Protein AF-X0KH19-F1 (afdb_monomer)

Secondary structure (DSSP, 8-state):
-EE-TTTHHHHTTSS---SHHHHHHHHHTTS-HHHHHHHGGGTTPPPTTSTT-SHHHHHHHHHHHHHHIIIIIHHHHHHHHHHS--S-TT--PPPGGG-EEEE-----GGGGGTS-GGG-S-TTTTHHHH-TTHHHHS-HHHHHHHHHHHHHHHHHHHTT--------SSS--EEEE--TT---S-----SSS-HHHHHHHHHHHHHHHHHH-

Mean predicted aligned error: 10.28 Å

Organism: Fusarium odoratissimum (strain NRRL 54006) (NCBI:txid1089451)

Structure (mmCIF, N/CA/C/O backbone):
data_AF-X0KH19-F1
#
_entry.id   AF-X0KH19-F1
#
loop_
_atom_site.group_PDB
_atom_site.id
_atom_site.type_symbol
_atom_site.label_atom_id
_atom_site.label_alt_id
_atom_site.label_comp_id
_atom_site.label_asym_id
_atom_site.label_entity_id
_atom_site.label_seq_id
_atom_site.pdbx_PDB_ins_code
_atom_site.Cartn_x
_atom_site.Cartn_y
_atom_site.Cartn_z
_atom_site.occupancy
_atom_site.B_iso_or_equiv
_atom_site.auth_seq_id
_atom_site.auth_comp_id
_atom_site.auth_asym_id
_atom_site.auth_atom_id
_atom_site.pdbx_PDB_model_num
ATOM 1 N N . MET A 1 1 ? -14.003 -3.598 3.429 1.00 78.81 1 MET A N 1
ATOM 2 C CA . MET A 1 1 ? -12.747 -3.126 2.800 1.00 78.81 1 MET A CA 1
ATOM 3 C C . MET A 1 1 ? -12.330 -4.131 1.751 1.00 78.81 1 MET A C 1
ATOM 5 O O . MET A 1 1 ? -12.545 -5.317 1.984 1.00 78.81 1 MET A O 1
ATOM 9 N N . GLY A 1 2 ? -11.738 -3.712 0.643 1.00 78.19 2 GLY A N 1
ATOM 10 C CA . GLY A 1 2 ? -11.223 -4.692 -0.298 1.00 78.19 2 GLY A CA 1
ATOM 11 C C . GLY A 1 2 ? -10.210 -4.145 -1.275 1.00 78.19 2 GLY A C 1
ATOM 12 O O . GLY A 1 2 ? -10.094 -2.938 -1.433 1.00 78.19 2 GLY A O 1
ATOM 13 N N . ASP A 1 3 ? -9.455 -5.069 -1.849 1.00 81.31 3 ASP A N 1
ATOM 14 C CA . ASP A 1 3 ? -8.302 -4.819 -2.706 1.00 81.31 3 ASP A CA 1
ATOM 15 C C . ASP A 1 3 ? -8.317 -5.721 -3.951 1.00 81.31 3 ASP A C 1
ATOM 17 O O . ASP A 1 3 ? -9.077 -6.695 -4.061 1.00 81.31 3 ASP A O 1
ATOM 21 N N . VAL A 1 4 ? -7.446 -5.404 -4.900 1.00 81.81 4 VAL A N 1
ATOM 22 C CA . VAL A 1 4 ? -7.167 -6.203 -6.099 1.00 81.81 4 VAL A CA 1
ATOM 23 C C . VAL A 1 4 ? -5.699 -6.644 -6.095 1.00 81.81 4 VAL A C 1
ATOM 25 O O . VAL A 1 4 ? -4.882 -6.058 -5.387 1.00 81.81 4 VAL A O 1
ATOM 28 N N . PRO A 1 5 ? -5.335 -7.740 -6.783 1.00 78.94 5 PRO A N 1
ATOM 29 C CA . PRO A 1 5 ? -4.001 -8.304 -6.639 1.00 78.94 5 PRO A CA 1
ATOM 30 C C . PRO A 1 5 ? -2.857 -7.538 -7.296 1.00 78.94 5 PRO A C 1
ATOM 32 O O . PRO A 1 5 ? -1.744 -7.642 -6.788 1.00 78.94 5 PRO A O 1
ATOM 35 N N . ASP A 1 6 ? -3.114 -6.796 -8.370 1.00 84.69 6 ASP A N 1
ATOM 36 C CA . ASP A 1 6 ? -2.064 -6.235 -9.224 1.00 84.69 6 ASP A CA 1
ATOM 37 C C . ASP A 1 6 ? -2.026 -4.698 -9.129 1.00 84.69 6 ASP A C 1
ATOM 39 O O . ASP A 1 6 ? -1.749 -4.008 -10.106 1.00 84.69 6 ASP A O 1
ATOM 43 N N . GLU A 1 7 ? -2.319 -4.151 -7.940 1.00 82.12 7 GLU A N 1
ATOM 44 C CA . GLU A 1 7 ? -2.360 -2.700 -7.667 1.00 82.12 7 GLU A CA 1
ATOM 45 C C . GLU A 1 7 ? -1.111 -1.964 -8.170 1.00 82.12 7 GLU A C 1
ATOM 47 O O . GLU A 1 7 ? -1.205 -0.937 -8.841 1.00 82.12 7 GLU A O 1
ATOM 52 N N . LYS A 1 8 ? 0.066 -2.550 -7.918 1.00 85.12 8 LYS A N 1
ATOM 53 C CA . LYS A 1 8 ? 1.377 -2.009 -8.307 1.00 85.12 8 LYS A CA 1
ATOM 54 C C . LYS A 1 8 ? 1.514 -1.720 -9.802 1.00 85.12 8 LYS A C 1
ATOM 56 O O . LYS A 1 8 ? 2.218 -0.788 -10.172 1.00 85.12 8 LYS A O 1
ATOM 61 N N . GLU A 1 9 ? 0.855 -2.480 -10.672 1.00 84.88 9 GLU A N 1
ATOM 62 C CA . GLU A 1 9 ? 1.121 -2.404 -12.112 1.00 84.88 9 GLU A CA 1
ATOM 63 C C . GLU A 1 9 ? 0.694 -1.060 -12.720 1.00 84.88 9 GLU A C 1
ATOM 65 O O . GLU A 1 9 ? 1.287 -0.624 -13.703 1.00 84.88 9 GLU A O 1
ATOM 70 N N . LEU A 1 10 ? -0.267 -0.350 -12.112 1.00 80.00 10 LEU A N 1
ATOM 71 C CA . LEU A 1 10 ? -0.618 1.005 -12.546 1.00 80.00 10 LEU A CA 1
ATOM 72 C C . LEU A 1 10 ? 0.428 2.038 -12.103 1.00 80.00 10 LEU A C 1
A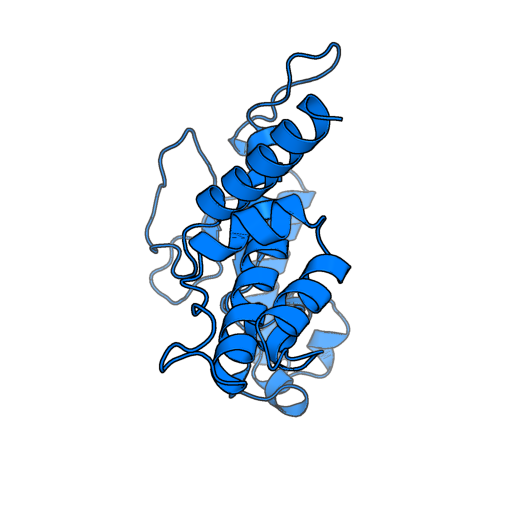TOM 74 O O . LEU A 1 10 ? 0.773 2.929 -12.876 1.00 80.00 10 LEU A O 1
ATOM 78 N N . TYR A 1 11 ? 0.972 1.898 -10.891 1.00 80.75 11 TYR A N 1
ATOM 79 C CA . TYR A 1 11 ? 1.975 2.825 -10.354 1.00 80.75 11 TYR A CA 1
ATOM 80 C C . TYR A 1 11 ? 3.302 2.762 -11.113 1.00 80.75 11 TYR A C 1
ATOM 82 O O . TYR A 1 11 ? 4.008 3.761 -11.178 1.00 80.75 11 TYR A O 1
ATOM 90 N N . LYS A 1 12 ? 3.613 1.635 -11.768 1.00 79.56 12 LYS A N 1
ATOM 91 C CA . LYS A 1 12 ? 4.763 1.540 -12.683 1.00 79.56 12 LYS A CA 1
ATOM 92 C C . LYS A 1 12 ? 4.659 2.497 -13.872 1.00 79.56 12 LYS A C 1
ATOM 94 O O . LYS A 1 12 ? 5.669 2.899 -14.433 1.00 79.56 12 LYS A O 1
ATOM 99 N N . LEU A 1 13 ? 3.444 2.851 -14.286 1.00 77.06 13 LEU A N 1
ATOM 100 C CA . LEU A 1 13 ? 3.215 3.641 -15.497 1.00 77.06 13 LEU A CA 1
ATOM 101 C C . LEU A 1 13 ? 3.307 5.152 -15.260 1.00 77.06 13 LEU A C 1
ATOM 103 O O . LEU A 1 13 ? 3.286 5.912 -16.225 1.00 77.06 13 LEU A O 1
ATOM 107 N N . VAL A 1 14 ? 3.391 5.597 -14.004 1.00 76.50 14 VAL A N 1
ATOM 108 C CA . VAL A 1 14 ? 3.314 7.014 -13.636 1.00 76.50 14 VAL A CA 1
ATOM 109 C C . VAL A 1 14 ? 4.521 7.386 -12.785 1.00 76.50 14 VAL A C 1
ATOM 111 O O . VAL A 1 14 ? 4.755 6.774 -11.749 1.00 76.50 14 VAL A O 1
ATOM 114 N N . ASN A 1 15 ? 5.261 8.414 -13.209 1.00 77.88 15 ASN A N 1
ATOM 115 C CA . ASN A 1 15 ? 6.385 8.993 -12.465 1.00 77.88 15 ASN A CA 1
ATOM 116 C C . ASN A 1 15 ? 7.444 7.969 -12.014 1.00 77.88 15 ASN A C 1
ATOM 118 O O . ASN A 1 15 ? 7.894 8.002 -10.871 1.00 77.88 15 ASN A O 1
ATOM 122 N N . SER A 1 16 ? 7.839 7.058 -12.911 1.00 82.50 16 SER A N 1
ATOM 123 C CA . SER A 1 16 ? 8.880 6.065 -12.621 1.00 82.50 16 SER A CA 1
ATOM 124 C C . SER A 1 16 ? 10.198 6.746 -12.225 1.00 82.50 16 SER A C 1
ATOM 126 O O . SER A 1 16 ? 10.749 7.488 -13.043 1.00 82.50 16 SER A O 1
ATOM 128 N N . PRO A 1 17 ? 10.722 6.510 -11.010 1.00 90.81 17 PRO A N 1
ATOM 129 C CA . PRO A 1 17 ? 12.013 7.047 -10.611 1.00 90.81 17 PRO A CA 1
ATOM 130 C C . PRO A 1 17 ? 13.168 6.304 -11.287 1.00 90.81 17 PRO A C 1
ATOM 132 O O . PRO A 1 17 ? 13.073 5.123 -11.617 1.00 90.81 17 PRO A O 1
ATOM 135 N N . ASP A 1 18 ? 14.276 7.015 -11.447 1.00 91.25 18 ASP A N 1
ATOM 136 C CA . ASP A 1 18 ? 15.507 6.589 -12.118 1.00 91.25 18 ASP A CA 1
ATOM 137 C C . ASP A 1 18 ? 16.751 6.608 -11.208 1.00 91.25 18 ASP A C 1
ATOM 139 O O . ASP A 1 18 ? 17.833 6.193 -11.617 1.00 91.25 18 ASP A O 1
ATOM 143 N N . SER A 1 19 ? 16.611 7.075 -9.970 1.00 92.06 19 SER A N 1
ATOM 144 C CA . SER A 1 19 ? 17.677 7.167 -8.976 1.00 92.06 19 SER A CA 1
ATOM 145 C C . SER A 1 19 ? 17.098 7.054 -7.567 1.00 92.06 19 SER A C 1
ATOM 147 O O . SER A 1 19 ? 15.893 7.208 -7.361 1.00 92.06 19 SER A O 1
ATOM 149 N N . LEU A 1 20 ? 17.953 6.847 -6.561 1.00 91.56 20 LEU A N 1
ATOM 150 C CA . LEU A 1 20 ? 17.524 6.878 -5.158 1.00 91.56 20 LEU A CA 1
ATOM 151 C C . LEU A 1 20 ? 16.898 8.230 -4.777 1.00 91.56 20 LEU A C 1
ATOM 153 O O . LEU A 1 20 ? 15.912 8.273 -4.045 1.00 91.56 20 LEU A O 1
ATOM 157 N N . SER A 1 21 ? 17.454 9.331 -5.291 1.00 92.69 21 SER A N 1
ATOM 158 C CA . SER A 1 21 ? 16.942 10.676 -5.017 1.00 92.69 21 SER A CA 1
ATOM 159 C C . SER A 1 21 ? 15.561 10.887 -5.635 1.00 92.69 21 SER A C 1
ATOM 161 O O . SER A 1 21 ? 14.669 11.388 -4.949 1.00 92.69 21 SER A O 1
ATOM 163 N N . SER A 1 22 ? 15.355 10.464 -6.887 1.00 92.81 22 SER A N 1
ATOM 164 C CA . SER A 1 22 ? 14.043 10.566 -7.526 1.00 92.81 22 SER A CA 1
ATOM 165 C C . SER A 1 22 ? 13.036 9.583 -6.925 1.00 92.81 22 SER A C 1
ATOM 167 O O . SER A 1 22 ? 11.880 9.958 -6.762 1.00 92.81 22 SER A O 1
ATOM 169 N N . LEU A 1 23 ? 13.450 8.387 -6.484 1.00 93.38 23 LEU A N 1
ATOM 170 C CA . LEU A 1 23 ? 12.591 7.467 -5.723 1.00 93.38 23 LEU A CA 1
ATOM 171 C C . LEU A 1 23 ? 12.072 8.128 -4.443 1.00 93.38 23 LEU A C 1
ATOM 173 O O . LEU A 1 23 ? 10.877 8.063 -4.158 1.00 93.38 23 LEU A O 1
ATOM 177 N N . HIS A 1 24 ? 12.963 8.781 -3.697 1.00 93.81 24 HIS A N 1
ATOM 178 C CA . HIS A 1 24 ? 12.614 9.504 -2.477 1.00 93.81 24 HIS A CA 1
ATOM 179 C C . HIS A 1 24 ? 11.619 10.630 -2.771 1.00 93.81 24 HIS A C 1
ATOM 181 O O . HIS A 1 24 ? 10.515 10.621 -2.237 1.00 93.81 24 HIS A O 1
ATOM 187 N N . MET A 1 25 ? 11.946 11.501 -3.730 1.00 94.31 25 MET A N 1
ATOM 188 C CA . MET A 1 25 ? 11.080 12.602 -4.165 1.00 94.31 25 MET A CA 1
ATOM 189 C C . MET A 1 25 ? 9.684 12.125 -4.593 1.00 94.31 25 MET A C 1
ATOM 191 O O . MET A 1 25 ? 8.682 12.732 -4.226 1.00 94.31 25 MET A O 1
ATOM 195 N N . GLN A 1 26 ? 9.591 11.032 -5.358 1.00 93.62 26 GLN A N 1
ATOM 196 C CA . GLN A 1 26 ? 8.297 10.519 -5.811 1.00 93.62 26 GLN A CA 1
ATOM 197 C C . GLN A 1 26 ? 7.462 9.940 -4.668 1.00 93.62 26 GLN A C 1
ATOM 199 O O . GLN A 1 26 ? 6.242 10.093 -4.667 1.00 93.62 26 GLN A O 1
ATOM 204 N N . LEU A 1 27 ? 8.093 9.307 -3.678 1.00 93.44 27 LEU A N 1
ATOM 205 C CA . LEU A 1 27 ? 7.398 8.816 -2.487 1.00 93.44 27 LEU A CA 1
ATOM 206 C C . LEU A 1 27 ? 6.993 9.952 -1.543 1.00 93.44 27 LEU A C 1
ATOM 208 O O . LEU A 1 27 ? 5.928 9.875 -0.929 1.00 93.44 27 LEU A O 1
ATOM 212 N N . GLU A 1 28 ? 7.775 11.030 -1.487 1.00 94.25 28 GLU A N 1
ATOM 213 C CA . GLU A 1 28 ? 7.465 12.220 -0.688 1.00 94.25 28 GLU A CA 1
ATOM 214 C C . GLU A 1 28 ? 6.220 12.976 -1.149 1.00 94.25 28 GLU A C 1
ATOM 216 O O . GLU A 1 28 ? 5.583 13.662 -0.352 1.00 94.25 28 GLU A O 1
ATOM 221 N N . ASN A 1 29 ? 5.795 12.776 -2.398 1.00 91.94 29 ASN A N 1
ATOM 222 C CA . ASN A 1 29 ? 4.497 13.260 -2.868 1.00 91.94 29 ASN A CA 1
ATOM 223 C C . ASN A 1 29 ? 3.312 12.624 -2.115 1.00 91.94 29 ASN A C 1
ATOM 225 O O . ASN A 1 29 ? 2.201 13.152 -2.169 1.00 91.94 29 ASN A O 1
ATOM 229 N N . TYR A 1 30 ? 3.526 11.492 -1.434 1.00 90.94 30 TYR A N 1
ATOM 230 C CA . TYR A 1 30 ? 2.489 10.755 -0.709 1.00 90.94 30 TYR A CA 1
ATOM 231 C C . TYR A 1 30 ? 2.741 10.668 0.797 1.00 90.94 30 TYR A C 1
ATOM 233 O O . TYR A 1 30 ? 1.778 10.631 1.566 1.00 90.94 30 TYR A O 1
ATOM 241 N N . TYR A 1 31 ? 4.003 1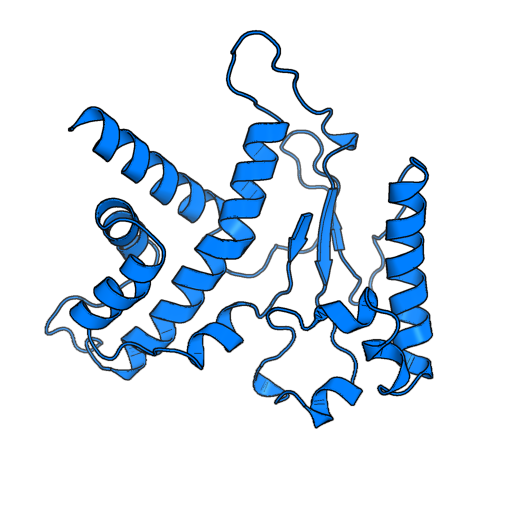0.602 1.226 1.00 93.19 31 TYR A N 1
ATOM 242 C CA . TYR A 1 31 ? 4.374 10.328 2.614 1.00 93.19 31 TYR A CA 1
ATOM 243 C C . TYR A 1 31 ? 5.480 11.271 3.109 1.00 93.19 31 TYR A C 1
ATOM 245 O O . TYR A 1 31 ? 6.370 11.616 2.344 1.00 93.19 31 TYR A O 1
ATOM 253 N N . PRO A 1 32 ? 5.496 11.669 4.394 1.00 93.06 32 PRO A N 1
ATOM 254 C CA . PRO A 1 32 ? 6.594 12.465 4.944 1.00 93.06 32 PRO A CA 1
ATOM 255 C C . PRO A 1 32 ? 7.954 11.752 4.859 1.00 93.06 32 PRO A C 1
ATOM 257 O O . PRO A 1 32 ? 8.014 10.529 5.008 1.00 93.06 32 PRO A O 1
ATOM 260 N N . ARG A 1 33 ? 9.053 12.518 4.746 1.00 92.69 33 ARG A N 1
ATOM 261 C CA . ARG A 1 33 ? 10.442 12.008 4.692 1.00 92.69 33 ARG A CA 1
ATOM 262 C C . ARG A 1 33 ? 10.743 10.876 5.687 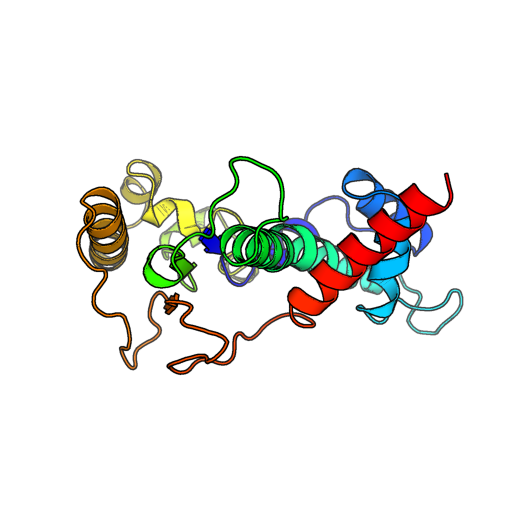1.00 92.69 33 ARG A C 1
ATOM 264 O O . ARG A 1 33 ? 11.196 9.825 5.233 1.00 92.69 33 ARG A O 1
ATOM 271 N N . PRO A 1 34 ? 10.429 11.003 6.997 1.00 94.12 34 PRO A N 1
ATOM 272 C CA . PRO A 1 34 ? 10.734 9.945 7.964 1.00 94.12 34 PRO A CA 1
ATOM 273 C C . PRO A 1 34 ? 10.018 8.623 7.663 1.00 94.12 34 PRO A C 1
ATOM 275 O O . PRO A 1 34 ? 10.541 7.547 7.941 1.00 94.12 34 PRO A O 1
ATOM 278 N N . VAL A 1 35 ? 8.819 8.692 7.076 1.00 94.62 35 VAL A N 1
ATOM 279 C CA . VAL A 1 35 ? 8.059 7.509 6.666 1.00 94.62 35 VAL A CA 1
ATOM 280 C C . VAL A 1 35 ? 8.703 6.865 5.441 1.00 94.62 35 VAL A C 1
ATOM 282 O O . VAL A 1 35 ? 8.879 5.649 5.433 1.00 94.62 35 VAL A O 1
ATOM 285 N N . CYS A 1 36 ? 9.099 7.654 4.437 1.00 94.25 36 CYS A N 1
ATOM 286 C CA . CYS A 1 36 ? 9.831 7.149 3.272 1.00 94.25 36 CYS A CA 1
ATOM 287 C C . CYS A 1 36 ? 11.111 6.411 3.694 1.00 94.25 36 CYS A C 1
ATOM 289 O O . CYS A 1 36 ? 11.330 5.271 3.282 1.00 94.25 36 CYS A O 1
ATOM 291 N N . ASP A 1 37 ? 11.896 7.013 4.590 1.00 93.62 37 ASP A N 1
ATOM 292 C CA . ASP A 1 37 ? 13.142 6.432 5.100 1.00 93.62 37 ASP A CA 1
ATOM 293 C C . ASP A 1 37 ? 12.900 5.114 5.853 1.00 93.62 37 ASP A C 1
ATOM 295 O O . ASP A 1 37 ? 13.652 4.153 5.690 1.00 93.62 37 ASP A O 1
ATOM 299 N N . ALA A 1 38 ? 11.816 5.023 6.629 1.00 93.88 38 ALA A N 1
ATOM 300 C CA . ALA A 1 38 ? 11.437 3.801 7.337 1.00 93.88 38 ALA A CA 1
ATOM 301 C C . ALA A 1 38 ? 10.919 2.687 6.412 1.00 93.88 38 ALA A C 1
ATOM 303 O O . ALA A 1 38 ? 10.987 1.507 6.767 1.00 93.88 38 ALA A O 1
ATOM 304 N N . LEU A 1 39 ? 10.408 3.033 5.227 1.00 93.19 39 LEU A N 1
ATOM 305 C CA . LEU A 1 39 ? 9.948 2.059 4.240 1.00 93.19 39 LEU A CA 1
ATOM 306 C C . LEU A 1 39 ? 11.111 1.419 3.478 1.00 93.19 39 LEU A C 1
ATOM 308 O O . LEU A 1 39 ? 11.048 0.225 3.203 1.00 93.19 39 LEU A O 1
ATOM 312 N N . PHE A 1 40 ? 12.181 2.150 3.158 1.00 92.25 40 PHE A N 1
ATOM 313 C CA . PHE A 1 40 ? 13.267 1.652 2.294 1.00 92.25 40 PHE A CA 1
ATOM 314 C C . PHE A 1 40 ? 13.909 0.328 2.746 1.00 92.25 40 PHE A C 1
ATOM 316 O O . PHE A 1 40 ? 14.100 -0.549 1.896 1.00 92.25 40 PHE A O 1
ATOM 323 N N . PRO A 1 41 ? 14.177 0.096 4.048 1.00 91.06 41 PRO A N 1
ATOM 324 C CA . PRO A 1 41 ? 14.695 -1.187 4.524 1.00 91.06 41 PRO A CA 1
ATOM 325 C C . PRO A 1 41 ? 13.770 -2.378 4.223 1.00 91.06 41 PRO A C 1
ATOM 327 O O . PRO A 1 41 ? 14.220 -3.523 4.160 1.00 91.06 41 PRO A O 1
ATOM 330 N N . LEU A 1 42 ? 12.472 -2.137 4.010 1.00 91.25 42 LEU A N 1
ATOM 331 C CA . LEU A 1 42 ? 11.506 -3.174 3.660 1.00 91.25 42 LEU A CA 1
ATOM 332 C C . LEU A 1 42 ? 11.544 -3.558 2.176 1.00 91.25 42 LEU A C 1
ATOM 334 O O . LEU A 1 42 ? 10.967 -4.577 1.827 1.00 91.25 42 LEU A O 1
ATOM 338 N N . TYR A 1 43 ? 12.243 -2.847 1.296 1.00 90.00 43 TYR A N 1
ATOM 339 C CA . TYR A 1 43 ? 12.199 -3.135 -0.148 1.00 90.00 43 TYR A CA 1
ATOM 340 C C . TYR A 1 43 ? 13.574 -3.359 -0.769 1.00 90.00 43 TYR A C 1
ATOM 342 O O . TYR A 1 43 ? 13.706 -3.310 -1.982 1.00 90.00 43 TYR A O 1
ATOM 350 N N . ASP A 1 44 ? 14.586 -3.645 0.053 1.00 87.69 44 ASP A N 1
ATOM 351 C CA . ASP A 1 44 ? 15.940 -3.978 -0.404 1.00 87.69 44 ASP A CA 1
ATOM 352 C C . ASP A 1 44 ? 16.497 -2.908 -1.374 1.00 87.69 44 ASP A C 1
ATOM 354 O O . ASP A 1 44 ? 17.121 -3.215 -2.389 1.00 87.69 44 ASP A O 1
ATOM 358 N N . VAL A 1 45 ? 16.234 -1.629 -1.063 1.00 89.50 45 VAL A N 1
ATOM 359 C CA . VAL A 1 45 ? 16.623 -0.480 -1.894 1.00 89.50 45 VAL A CA 1
ATOM 360 C C . VAL A 1 45 ? 18.153 -0.461 -2.094 1.00 89.50 45 VAL A C 1
ATOM 362 O O . VAL A 1 45 ? 18.890 -0.524 -1.102 1.00 89.50 45 VAL A O 1
ATOM 365 N N . PRO A 1 46 ? 18.655 -0.363 -3.345 1.00 89.44 46 PRO A N 1
ATOM 366 C CA . PRO A 1 46 ? 20.083 -0.382 -3.635 1.00 89.44 46 PRO A CA 1
ATOM 367 C C . PRO A 1 46 ? 20.843 0.729 -2.919 1.00 89.44 46 PRO A C 1
ATOM 369 O O . PRO A 1 46 ? 20.397 1.878 -2.858 1.00 89.44 46 PRO A O 1
ATOM 372 N N . LYS A 1 47 ? 22.042 0.394 -2.436 1.00 87.50 47 LYS A N 1
ATOM 373 C CA . LYS A 1 47 ? 22.986 1.399 -1.941 1.00 87.50 47 LYS A CA 1
ATOM 374 C C . LYS A 1 47 ? 23.579 2.176 -3.125 1.00 87.50 47 LYS A C 1
ATOM 376 O O . LYS A 1 47 ? 23.878 1.537 -4.142 1.00 87.50 47 LYS A O 1
ATOM 381 N N . PRO A 1 48 ? 23.813 3.494 -2.984 1.00 87.06 48 PRO A N 1
ATOM 382 C CA . PRO A 1 48 ? 24.505 4.280 -4.002 1.00 87.06 48 PRO A CA 1
ATOM 383 C C . PRO A 1 48 ? 25.841 3.642 -4.406 1.00 87.06 48 PRO A C 1
ATOM 385 O O . PRO A 1 48 ? 26.613 3.217 -3.542 1.00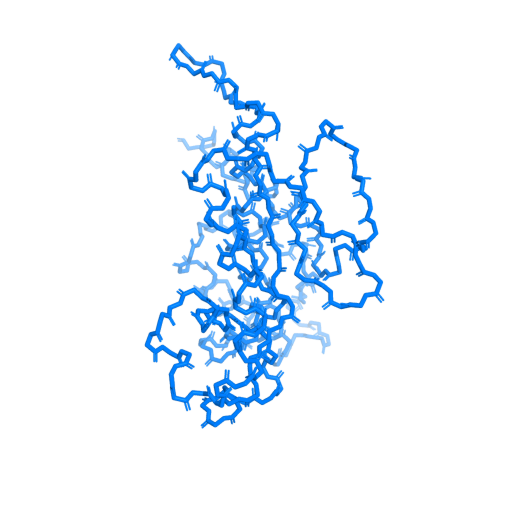 87.06 48 PRO A O 1
ATOM 388 N N . GLY A 1 49 ? 26.097 3.541 -5.709 1.00 85.25 49 GLY A N 1
ATOM 389 C CA . GLY A 1 49 ? 27.310 2.940 -6.277 1.00 85.25 49 GLY A CA 1
ATOM 390 C C . GLY A 1 49 ? 27.347 1.406 -6.275 1.00 85.25 49 GLY A C 1
ATOM 391 O O . GLY A 1 49 ? 28.360 0.818 -6.653 1.00 85.25 49 GLY A O 1
ATOM 392 N N . SER A 1 50 ? 26.274 0.729 -5.855 1.00 90.00 50 SER A N 1
ATOM 393 C CA . SER A 1 50 ? 26.172 -0.731 -5.969 1.00 90.00 50 SER A CA 1
ATOM 394 C C . SER A 1 50 ? 25.873 -1.179 -7.406 1.00 90.00 50 SER A C 1
ATOM 396 O O . SER A 1 50 ? 25.400 -0.410 -8.236 1.00 90.00 50 SER A O 1
ATOM 398 N N . LYS A 1 51 ? 26.089 -2.464 -7.713 1.00 88.81 51 LYS A N 1
ATOM 399 C CA . LYS A 1 51 ? 25.791 -3.046 -9.042 1.00 88.81 51 LYS A CA 1
ATOM 400 C C . LYS A 1 51 ? 24.315 -2.919 -9.470 1.00 88.81 51 LYS A C 1
ATOM 402 O O . LYS A 1 51 ? 24.013 -3.030 -10.663 1.00 88.81 51 LYS A O 1
ATOM 407 N N . ASP A 1 52 ? 23.429 -2.742 -8.490 1.00 87.06 52 ASP A N 1
ATOM 408 C CA . ASP A 1 52 ? 21.976 -2.682 -8.644 1.00 87.06 52 ASP A CA 1
ATOM 409 C C . ASP A 1 52 ? 21.452 -1.231 -8.626 1.00 87.06 52 ASP A C 1
ATOM 411 O O . ASP A 1 52 ? 20.260 -1.013 -8.844 1.00 87.06 52 ASP A O 1
ATOM 415 N N . ASP A 1 53 ? 22.337 -0.242 -8.429 1.00 89.44 53 ASP A N 1
ATOM 416 C CA . ASP A 1 53 ? 22.071 1.198 -8.556 1.00 89.44 53 ASP A CA 1
ATOM 417 C C . ASP A 1 53 ? 21.905 1.571 -10.037 1.00 89.44 53 ASP A C 1
ATOM 419 O O . ASP A 1 53 ? 22.827 2.017 -10.722 1.00 89.44 53 ASP A O 1
ATOM 423 N N . LYS A 1 54 ? 20.729 1.248 -10.578 1.00 89.50 54 LYS A N 1
ATOM 424 C CA . LYS A 1 54 ? 20.370 1.442 -11.984 1.00 89.50 54 LYS A CA 1
ATOM 425 C C . LYS A 1 54 ? 18.946 1.981 -12.084 1.00 89.50 54 LYS A C 1
ATOM 427 O O . LYS A 1 54 ? 18.088 1.530 -11.321 1.00 89.50 54 LYS A O 1
ATOM 432 N N . PRO A 1 55 ? 18.644 2.825 -13.086 1.00 84.94 55 PRO A N 1
ATOM 433 C CA . PRO A 1 55 ? 17.311 3.400 -13.262 1.00 84.94 55 PRO A CA 1
ATOM 434 C C . PRO A 1 55 ? 16.161 2.388 -13.241 1.00 84.94 55 PRO A C 1
ATOM 436 O O . PRO A 1 55 ? 15.170 2.586 -12.545 1.00 84.94 55 PRO A O 1
ATOM 439 N N . GLY A 1 56 ? 16.312 1.253 -13.932 1.00 83.94 56 GLY A N 1
ATOM 440 C CA . GLY A 1 56 ? 15.275 0.216 -13.975 1.00 83.94 56 GLY A CA 1
ATOM 441 C C . GLY A 1 56 ? 14.959 -0.415 -12.613 1.00 83.94 56 GLY A C 1
ATOM 442 O O . GLY A 1 56 ? 13.829 -0.840 -12.389 1.00 83.94 56 GLY A O 1
ATOM 443 N N . THR A 1 57 ? 15.922 -0.443 -11.686 1.00 89.12 57 THR A N 1
ATOM 444 C CA . THR A 1 57 ? 15.717 -0.986 -10.338 1.00 89.12 57 THR A CA 1
ATOM 445 C C . THR A 1 57 ? 14.774 -0.098 -9.531 1.00 89.12 57 THR A C 1
ATOM 447 O O . THR A 1 57 ? 13.855 -0.597 -8.889 1.00 89.12 57 THR A O 1
ATOM 450 N N . TYR A 1 58 ? 14.955 1.224 -9.591 1.00 90.00 58 TYR A N 1
ATOM 451 C CA . TYR A 1 58 ? 14.134 2.175 -8.837 1.00 90.00 58 TYR A CA 1
ATOM 452 C C . TYR A 1 58 ? 12.676 2.183 -9.307 1.00 90.00 58 TYR A C 1
ATOM 454 O O . TYR A 1 58 ? 11.769 2.193 -8.472 1.00 90.00 58 TYR A O 1
ATOM 462 N N . ALA A 1 59 ? 12.441 2.078 -10.617 1.00 83.62 59 ALA A N 1
ATOM 463 C CA . ALA A 1 59 ? 11.098 1.939 -11.179 1.00 83.62 59 ALA A CA 1
ATOM 464 C C . ALA A 1 59 ? 10.374 0.673 -10.676 1.00 83.62 59 ALA A C 1
ATOM 466 O O . ALA A 1 59 ? 9.203 0.732 -10.291 1.00 83.62 59 ALA A O 1
ATOM 467 N N . GLU A 1 60 ? 11.077 -0.464 -10.609 1.00 86.38 60 GLU A N 1
ATOM 468 C CA . GLU A 1 60 ? 10.518 -1.723 -10.096 1.00 86.38 60 GLU A CA 1
ATOM 469 C C . GLU A 1 60 ? 10.299 -1.720 -8.574 1.00 86.38 60 GLU A C 1
ATOM 471 O O . GLU A 1 60 ? 9.482 -2.499 -8.084 1.00 86.38 60 GLU A O 1
ATOM 476 N N . LEU A 1 61 ? 10.972 -0.839 -7.826 1.00 90.19 61 LEU A N 1
ATOM 477 C CA . LEU A 1 61 ? 10.804 -0.685 -6.376 1.00 90.19 61 LEU A CA 1
ATOM 478 C C . LEU A 1 61 ? 9.687 0.282 -5.997 1.00 90.19 61 LEU A C 1
ATOM 480 O O . LEU A 1 61 ? 8.938 0.023 -5.055 1.00 90.19 61 LEU A O 1
ATOM 484 N N . TYR A 1 62 ? 9.550 1.377 -6.740 1.00 91.25 62 TYR A N 1
ATOM 485 C CA . TYR A 1 62 ? 8.566 2.418 -6.470 1.00 91.25 62 TYR A CA 1
ATOM 486 C C . TYR A 1 62 ? 7.140 1.868 -6.402 1.00 91.25 62 TYR A C 1
ATOM 488 O O . TYR A 1 62 ? 6.421 2.071 -5.424 1.00 91.25 62 TYR A O 1
ATOM 496 N N . ALA A 1 63 ? 6.742 1.115 -7.424 1.00 88.62 63 ALA A N 1
ATOM 497 C CA . ALA A 1 63 ? 5.371 0.655 -7.555 1.00 88.62 63 ALA A CA 1
ATOM 498 C C . ALA A 1 63 ? 4.923 -0.325 -6.449 1.00 88.62 63 ALA A C 1
ATOM 500 O O . ALA A 1 63 ? 3.827 -0.136 -5.916 1.00 88.62 63 ALA A O 1
ATOM 501 N N . PRO A 1 64 ? 5.718 -1.343 -6.055 1.00 88.50 64 PRO A N 1
ATOM 502 C CA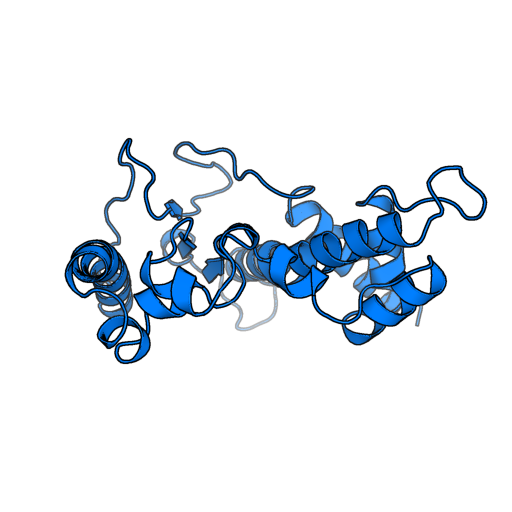 . PRO A 1 64 ? 5.430 -2.150 -4.872 1.00 88.50 64 PRO A CA 1
ATOM 503 C C . PRO A 1 64 ? 5.315 -1.334 -3.583 1.00 88.50 64 PRO A C 1
ATOM 505 O O . PRO A 1 64 ? 4.351 -1.546 -2.854 1.00 88.50 64 PRO A O 1
ATOM 508 N N . ILE A 1 65 ? 6.232 -0.388 -3.327 1.00 91.81 65 ILE A N 1
ATOM 509 C CA . ILE A 1 65 ? 6.204 0.453 -2.116 1.00 91.81 65 ILE A CA 1
ATOM 510 C C . ILE A 1 65 ? 4.879 1.208 -2.029 1.00 91.81 65 ILE A C 1
ATOM 512 O O . ILE A 1 65 ? 4.184 1.143 -1.014 1.00 91.81 65 ILE A O 1
ATOM 516 N N . VAL A 1 66 ? 4.513 1.899 -3.112 1.00 90.75 66 VAL A N 1
ATOM 517 C CA . VAL A 1 66 ? 3.282 2.691 -3.170 1.00 90.75 66 VAL A CA 1
ATOM 518 C C . VAL A 1 66 ? 2.054 1.797 -3.030 1.00 90.75 66 VAL A C 1
ATOM 520 O O . VAL A 1 66 ? 1.173 2.094 -2.224 1.00 90.75 66 VAL A O 1
ATOM 523 N N . ALA A 1 67 ? 1.992 0.686 -3.766 1.00 88.75 67 ALA A N 1
ATOM 524 C CA . ALA A 1 67 ? 0.845 -0.213 -3.722 1.00 88.75 67 ALA A CA 1
ATOM 525 C C . ALA A 1 67 ? 0.632 -0.811 -2.327 1.00 88.75 67 ALA A C 1
ATOM 527 O O . ALA A 1 67 ? -0.494 -0.793 -1.825 1.00 88.75 67 ALA A O 1
ATOM 528 N N . ASP A 1 68 ? 1.700 -1.300 -1.691 1.00 89.25 68 ASP A N 1
ATOM 529 C CA . ASP A 1 68 ? 1.648 -1.926 -0.370 1.00 89.25 68 ASP A CA 1
ATOM 530 C C . ASP A 1 68 ? 1.289 -0.914 0.730 1.00 89.25 68 ASP A C 1
ATOM 532 O O . ASP A 1 68 ? 0.513 -1.244 1.636 1.00 89.25 68 ASP A O 1
ATOM 536 N N . ALA A 1 69 ? 1.788 0.322 0.634 1.00 90.38 69 ALA A N 1
ATOM 537 C CA . ALA A 1 69 ? 1.484 1.393 1.578 1.00 90.38 69 ALA A CA 1
ATOM 538 C C . ALA A 1 69 ? 0.056 1.946 1.405 1.00 90.38 69 ALA A C 1
ATOM 540 O O . ALA A 1 69 ? -0.668 2.105 2.389 1.00 90.38 69 ALA A O 1
ATOM 541 N N . GLN A 1 70 ? -0.398 2.195 0.172 1.00 89.44 70 GLN A N 1
ATOM 542 C CA . GLN A 1 70 ? -1.705 2.817 -0.068 1.00 89.44 70 GLN A CA 1
ATOM 543 C C . GLN A 1 70 ? -2.872 1.880 0.243 1.00 89.44 70 GLN A C 1
ATOM 545 O O . GLN A 1 70 ? -3.845 2.320 0.860 1.00 89.44 70 GLN A O 1
ATOM 550 N N . VAL A 1 71 ? -2.790 0.600 -0.140 1.00 87.94 71 VAL A N 1
ATOM 551 C CA . VAL A 1 71 ? -3.952 -0.302 -0.101 1.00 87.94 71 VAL A CA 1
ATOM 552 C C . VAL A 1 71 ? -3.833 -1.364 1.009 1.00 87.94 71 VAL A C 1
ATOM 554 O O . VAL A 1 71 ? -4.605 -1.293 1.974 1.00 87.94 71 VAL A O 1
ATOM 557 N N . PRO A 1 72 ? -2.908 -2.348 0.972 1.00 83.75 72 PRO A N 1
ATOM 558 C CA . PRO A 1 72 ? -2.794 -3.357 2.024 1.00 83.75 72 PRO A CA 1
ATOM 559 C C . PRO A 1 72 ? -2.499 -2.802 3.421 1.00 83.75 72 PRO A C 1
ATOM 561 O O . PRO A 1 72 ? -3.141 -3.265 4.371 1.00 83.75 72 PRO A O 1
ATOM 564 N N . ALA A 1 73 ? -1.554 -1.867 3.567 1.00 88.06 73 ALA A N 1
ATOM 565 C CA . ALA A 1 73 ? -1.173 -1.309 4.865 1.00 88.06 73 ALA A CA 1
ATOM 566 C C . ALA A 1 73 ? -2.313 -0.485 5.468 1.00 88.06 73 ALA A C 1
ATOM 568 O O . ALA A 1 73 ? -2.776 -0.809 6.562 1.00 88.06 73 ALA A O 1
ATOM 569 N N . SER A 1 74 ? -2.863 0.473 4.717 1.00 88.56 74 SER A N 1
ATOM 570 C CA . SER A 1 74 ? -4.017 1.279 5.141 1.00 88.56 74 SER A CA 1
ATOM 571 C C . SER A 1 74 ? -5.224 0.426 5.534 1.00 88.56 74 SER A C 1
ATOM 573 O O . SER A 1 74 ? -5.825 0.637 6.586 1.00 88.56 74 SER A O 1
ATOM 575 N N . HIS A 1 75 ? -5.567 -0.604 4.748 1.00 85.50 75 HIS A N 1
ATOM 576 C CA . HIS A 1 75 ? -6.661 -1.514 5.099 1.00 85.50 75 HIS A CA 1
ATOM 577 C C . HIS A 1 75 ? -6.402 -2.293 6.389 1.00 85.50 75 HIS A C 1
ATOM 579 O O . HIS A 1 75 ? -7.335 -2.550 7.152 1.00 85.50 75 HIS A O 1
ATOM 585 N N . ARG A 1 76 ? -5.159 -2.724 6.623 1.00 81.31 76 ARG A N 1
ATOM 586 C CA . ARG A 1 76 ? -4.788 -3.452 7.843 1.00 81.31 76 ARG A CA 1
ATOM 587 C C . ARG A 1 76 ? -4.808 -2.534 9.054 1.00 81.31 76 ARG A C 1
ATOM 589 O O . ARG A 1 76 ? -5.392 -2.918 10.061 1.00 81.31 76 ARG A O 1
ATOM 596 N N . GLY A 1 77 ? -4.244 -1.339 8.932 1.00 83.25 77 GLY A N 1
ATOM 597 C CA . GLY A 1 77 ? -4.271 -0.320 9.968 1.00 83.25 77 GLY A CA 1
ATOM 598 C C . GLY A 1 77 ? -5.682 0.083 10.351 1.00 83.25 77 GLY A C 1
ATOM 599 O O . GLY A 1 77 ? -6.051 0.018 11.520 1.00 83.25 77 GLY A O 1
ATOM 600 N N . PHE A 1 78 ? -6.524 0.377 9.360 1.00 86.50 78 PHE A N 1
ATOM 601 C CA . PHE A 1 78 ? -7.923 0.708 9.604 1.00 86.50 78 PHE A CA 1
ATOM 602 C C . PHE A 1 78 ? -8.682 -0.452 10.263 1.00 86.50 78 PHE A C 1
ATOM 604 O O . PHE A 1 78 ? -9.383 -0.249 11.252 1.00 86.50 78 PHE A O 1
ATOM 611 N N . ALA A 1 79 ? -8.499 -1.690 9.788 1.00 82.81 79 ALA A N 1
ATOM 612 C CA . ALA A 1 79 ? -9.084 -2.862 10.438 1.00 82.81 79 ALA A CA 1
ATOM 613 C C . ALA A 1 79 ? -8.599 -3.020 11.889 1.00 82.81 79 ALA A C 1
ATOM 615 O O . ALA A 1 79 ? -9.400 -3.333 12.766 1.00 82.81 79 ALA A O 1
ATOM 616 N N . HIS A 1 80 ? -7.310 -2.796 12.148 1.00 82.75 80 HIS A N 1
ATOM 617 C CA . HIS A 1 80 ? -6.740 -2.862 13.488 1.00 82.75 80 HIS A CA 1
ATOM 618 C C . HIS A 1 80 ? -7.346 -1.802 14.408 1.00 82.75 80 HIS A C 1
ATOM 620 O O . HIS A 1 80 ? -7.782 -2.159 15.496 1.00 82.75 80 HIS A O 1
ATOM 626 N N . LEU A 1 81 ? -7.454 -0.548 13.961 1.00 86.12 81 LEU A N 1
ATOM 627 C CA . LEU A 1 81 ? -8.047 0.549 14.733 1.00 86.12 81 LEU A CA 1
ATOM 628 C C . LEU A 1 81 ? -9.538 0.330 15.020 1.00 86.12 81 LEU A C 1
ATOM 630 O O . LEU A 1 81 ? -10.005 0.649 16.106 1.00 86.12 81 LEU A O 1
ATOM 634 N N . LEU A 1 82 ? -10.293 -0.259 14.088 1.00 82.50 82 LEU A N 1
ATOM 635 C CA . LEU A 1 82 ? -11.694 -0.619 14.336 1.00 82.50 82 LEU A CA 1
ATOM 636 C C . LEU A 1 82 ? -11.833 -1.693 15.426 1.00 82.50 82 LEU A C 1
ATOM 638 O O . LEU A 1 82 ? -12.765 -1.653 16.230 1.00 82.50 82 LEU A O 1
ATOM 642 N N . LEU A 1 83 ? -10.932 -2.677 15.429 1.00 81.00 83 LEU A N 1
ATOM 643 C CA . LEU A 1 83 ? -10.952 -3.804 16.366 1.00 81.00 83 LEU A CA 1
ATOM 644 C C . LEU A 1 83 ? -10.281 -3.474 17.706 1.00 81.00 83 LEU A C 1
ATOM 646 O O . LEU A 1 83 ? -10.602 -4.095 18.715 1.00 81.00 83 LEU A O 1
ATOM 650 N N . ASN A 1 84 ? -9.373 -2.502 17.718 1.00 82.44 84 ASN A N 1
ATOM 651 C CA . ASN A 1 84 ? -8.572 -2.089 18.865 1.00 82.44 84 ASN A CA 1
ATOM 652 C C . ASN A 1 84 ? -8.482 -0.552 18.901 1.00 82.44 84 ASN A C 1
ATOM 654 O O . ASN A 1 84 ? -7.400 0.005 18.700 1.00 82.44 84 ASN A O 1
ATOM 658 N N . PRO A 1 85 ? -9.606 0.160 19.089 1.00 88.94 85 PRO A N 1
ATOM 659 C CA . PRO A 1 85 ? -9.581 1.615 19.096 1.00 88.94 85 PRO A CA 1
ATOM 660 C C . PRO A 1 85 ? -8.764 2.143 20.289 1.00 88.94 85 PRO A C 1
ATOM 662 O O . PRO A 1 85 ? -8.730 1.493 21.342 1.00 88.94 85 PRO A O 1
ATOM 665 N N . PRO A 1 86 ? -8.134 3.326 20.164 1.00 86.94 86 PRO A N 1
ATOM 666 C CA . PRO A 1 86 ? -7.543 4.024 21.300 1.00 86.94 86 PRO A CA 1
ATOM 667 C C . PRO A 1 86 ? -8.568 4.197 22.422 1.00 86.94 86 PRO A C 1
ATOM 669 O O . PRO A 1 86 ? -9.737 4.462 22.152 1.00 86.94 86 PRO A O 1
ATOM 672 N N . LYS A 1 87 ? -8.136 4.072 23.679 1.00 87.06 87 LYS A N 1
ATOM 673 C CA . LYS A 1 87 ? -9.006 4.231 24.853 1.00 87.06 87 LYS A CA 1
ATOM 674 C C . LYS A 1 87 ? -9.276 5.713 25.124 1.00 87.06 87 LYS A C 1
ATOM 676 O O . LYS A 1 87 ? -8.700 6.292 26.037 1.00 87.06 87 LYS A O 1
ATOM 681 N N . VAL A 1 88 ? -10.114 6.316 24.291 1.00 89.81 88 VAL A N 1
ATOM 682 C CA . VAL A 1 88 ? -10.602 7.693 24.437 1.00 89.81 88 VAL A CA 1
ATOM 683 C C . VAL A 1 88 ? -12.109 7.648 24.668 1.00 89.81 88 VAL A C 1
ATOM 685 O O . VAL A 1 88 ? -12.793 6.768 24.129 1.00 89.81 88 VAL A O 1
ATOM 688 N N . ASP A 1 89 ? -12.631 8.574 25.468 1.00 88.19 89 ASP A N 1
ATOM 689 C CA . ASP A 1 89 ? -14.055 8.636 25.789 1.00 88.19 89 ASP A CA 1
ATOM 690 C C . ASP A 1 89 ? -14.928 8.634 24.525 1.00 88.19 89 ASP A C 1
ATOM 692 O O . ASP A 1 89 ? -14.655 9.311 23.535 1.00 88.19 89 ASP A O 1
ATOM 696 N N . GLY A 1 90 ? -15.979 7.811 24.544 1.00 85.69 90 GLY A N 1
ATOM 697 C CA . GLY A 1 90 ? -16.910 7.653 23.422 1.00 85.69 90 GLY A CA 1
ATOM 698 C C . GLY A 1 90 ? -16.488 6.645 22.346 1.00 85.69 90 GLY A C 1
ATOM 699 O O . GLY A 1 90 ? -17.302 6.316 21.480 1.00 85.69 90 GLY A O 1
ATOM 700 N N . THR A 1 91 ? -15.278 6.083 22.402 1.00 89.50 91 THR A N 1
ATOM 701 C CA . THR A 1 91 ? -14.850 5.042 21.452 1.00 89.50 91 THR A CA 1
ATOM 702 C C . THR A 1 91 ? -15.358 3.654 21.857 1.00 89.50 91 THR A C 1
ATOM 704 O O . THR A 1 91 ? -15.333 3.262 23.023 1.00 89.50 91 THR A O 1
ATOM 707 N N . LYS A 1 92 ? -15.854 2.881 20.883 1.00 89.31 92 LYS A N 1
ATOM 708 C CA . LYS A 1 92 ? -16.306 1.496 21.085 1.00 89.31 92 LYS A CA 1
ATOM 709 C C . LYS A 1 92 ? -15.634 0.575 20.083 1.00 89.31 92 LYS A C 1
ATOM 711 O O . LYS A 1 92 ? -15.612 0.862 18.889 1.00 89.31 92 LYS A O 1
ATOM 716 N N . THR A 1 93 ? -15.148 -0.562 20.566 1.00 85.12 93 THR A N 1
ATOM 717 C CA . THR A 1 93 ? -14.601 -1.620 19.717 1.00 85.12 93 THR A CA 1
ATOM 718 C C . THR A 1 93 ? -15.655 -2.147 18.748 1.00 85.12 93 THR A C 1
ATOM 720 O O . THR A 1 93 ? -16.751 -2.547 19.152 1.00 85.12 93 THR A O 1
ATOM 723 N N . MET A 1 94 ? -15.308 -2.207 17.463 1.00 79.12 94 MET A N 1
ATOM 724 C CA . MET A 1 94 ? -16.128 -2.863 16.454 1.00 79.12 94 MET A CA 1
ATOM 725 C C . MET A 1 94 ? -16.116 -4.382 16.699 1.00 79.12 94 MET A C 1
ATOM 727 O O . MET A 1 94 ? -15.041 -4.982 16.776 1.00 79.12 94 MET A O 1
ATOM 731 N N . PRO A 1 95 ? -17.278 -5.059 16.768 1.00 76.81 95 PRO A N 1
ATOM 732 C CA . PRO A 1 95 ? -17.311 -6.513 16.851 1.00 76.81 95 PRO A CA 1
ATOM 733 C C . PRO A 1 95 ? -16.594 -7.145 15.643 1.00 76.81 95 PRO A C 1
ATOM 735 O O . PRO A 1 95 ? -16.911 -6.773 14.510 1.00 76.81 95 PRO A O 1
ATOM 738 N N . PRO A 1 96 ? -15.712 -8.150 15.823 1.00 69.44 96 PRO A N 1
ATOM 739 C CA . PRO A 1 96 ? -14.960 -8.752 14.714 1.00 69.44 96 PRO A CA 1
ATOM 740 C C . PRO A 1 96 ? -15.840 -9.263 13.568 1.00 69.44 96 PRO A C 1
ATOM 742 O O . PRO A 1 96 ? -15.497 -9.148 12.397 1.00 69.44 96 PRO A O 1
ATOM 745 N N . GLY A 1 97 ? -17.039 -9.755 13.894 1.00 70.06 97 GLY A N 1
ATOM 746 C CA . GLY A 1 97 ? -18.019 -10.206 12.906 1.00 70.06 97 GLY A CA 1
ATOM 747 C C . GLY A 1 97 ? -18.631 -9.108 12.028 1.00 70.06 97 GLY A C 1
ATOM 748 O O . GLY A 1 97 ? -19.408 -9.454 11.146 1.00 70.06 97 GLY A O 1
ATOM 749 N N . ARG A 1 98 ? -18.315 -7.828 12.271 1.00 71.88 98 ARG A N 1
ATOM 750 C CA . ARG A 1 98 ? -18.749 -6.664 11.479 1.00 71.88 98 ARG A CA 1
ATOM 751 C C . ARG A 1 98 ? -17.629 -6.062 10.627 1.00 71.88 98 ARG A C 1
ATOM 753 O O . ARG A 1 98 ? -17.869 -5.111 9.888 1.00 71.88 98 ARG A O 1
ATOM 760 N N . VAL A 1 99 ? -16.415 -6.611 10.702 1.00 72.06 99 VAL A N 1
ATOM 761 C CA . VAL A 1 99 ? -15.283 -6.182 9.875 1.00 72.06 99 VAL A CA 1
ATOM 762 C C . VAL A 1 99 ? -15.074 -7.202 8.761 1.00 72.06 99 VAL A C 1
ATOM 764 O O . VAL A 1 99 ? -14.603 -8.316 8.986 1.00 72.06 99 VAL A O 1
ATOM 767 N N . HIS A 1 100 ? -15.423 -6.810 7.535 1.00 73.31 100 HIS A N 1
ATOM 768 C CA . HIS A 1 100 ? -15.320 -7.673 6.359 1.00 73.31 100 HIS A CA 1
ATOM 769 C C . HIS A 1 100 ? -14.241 -7.176 5.403 1.00 73.31 100 HIS A C 1
ATOM 771 O O . HIS A 1 100 ? -14.188 -5.989 5.047 1.00 73.31 100 HIS A O 1
ATOM 777 N N . ARG A 1 101 ? -13.393 -8.109 4.964 1.00 75.56 101 ARG A N 1
ATOM 778 C CA . ARG A 1 101 ? -12.365 -7.867 3.955 1.00 75.56 101 ARG A CA 1
ATOM 779 C C . ARG A 1 101 ? -12.581 -8.760 2.749 1.00 75.56 101 ARG A C 1
ATOM 781 O O . ARG A 1 101 ? -12.889 -9.939 2.910 1.00 75.56 101 ARG A O 1
ATOM 788 N N . TYR A 1 102 ? -12.392 -8.213 1.558 1.00 73.19 102 TYR A N 1
ATOM 789 C CA . TYR A 1 102 ? -12.459 -8.985 0.328 1.00 73.19 102 TYR A CA 1
ATOM 790 C C . TYR A 1 102 ? -11.288 -8.687 -0.600 1.00 73.19 102 TYR A C 1
ATOM 792 O O . TYR A 1 102 ? -10.723 -7.605 -0.541 1.00 73.19 102 TYR A O 1
ATOM 800 N N . ARG A 1 103 ? -10.959 -9.635 -1.479 1.00 75.25 103 ARG A N 1
ATOM 801 C CA . ARG A 1 103 ? -10.015 -9.417 -2.581 1.00 75.25 103 ARG A CA 1
ATOM 802 C C . ARG A 1 103 ? -10.601 -9.959 -3.871 1.00 75.25 103 ARG A C 1
ATOM 804 O O . ARG A 1 103 ? -11.152 -11.068 -3.880 1.00 75.25 103 ARG A O 1
ATOM 811 N N . ILE A 1 104 ? -10.491 -9.193 -4.953 1.00 76.31 104 ILE A N 1
ATOM 812 C CA . ILE A 1 104 ? -11.043 -9.556 -6.264 1.00 76.31 104 ILE A CA 1
ATOM 813 C C . ILE A 1 104 ? -9.896 -9.909 -7.219 1.00 76.31 104 ILE A C 1
ATOM 815 O O . ILE A 1 104 ? -9.344 -9.029 -7.866 1.00 76.31 104 ILE A O 1
ATOM 819 N N . PRO A 1 105 ? -9.543 -11.199 -7.370 1.00 78.25 105 PRO A N 1
ATOM 820 C CA . PRO A 1 105 ? -8.538 -11.648 -8.333 1.00 78.25 105 PRO A CA 1
ATOM 821 C C . PRO A 1 105 ? -9.175 -11.944 -9.697 1.00 78.25 105 PRO A C 1
ATOM 823 O O . PRO A 1 105 ? -8.961 -13.003 -10.290 1.00 78.25 105 PRO A O 1
ATOM 826 N N . TRP A 1 106 ? -10.070 -11.069 -10.155 1.00 76.56 106 TRP A N 1
ATOM 827 C CA . TRP A 1 106 ? -10.800 -11.285 -11.397 1.00 76.56 106 TRP A CA 1
ATOM 828 C C . TRP A 1 106 ? -11.088 -9.980 -12.128 1.00 76.56 106 TRP A C 1
ATOM 830 O O . TRP A 1 106 ? -11.707 -9.074 -11.573 1.00 76.56 106 TRP A O 1
ATOM 840 N N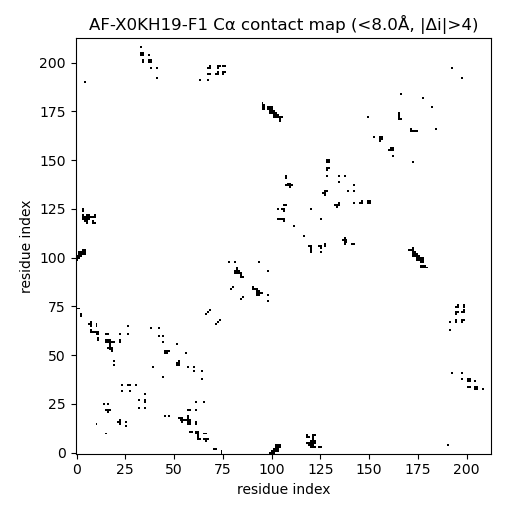 . ARG A 1 107 ? -10.744 -9.961 -13.416 1.00 74.56 107 ARG A N 1
ATOM 841 C CA . ARG A 1 107 ? -11.143 -8.929 -14.372 1.00 74.56 107 ARG A CA 1
ATOM 842 C C . ARG A 1 107 ? -11.973 -9.539 -15.497 1.00 74.56 107 ARG A C 1
ATOM 844 O O . ARG A 1 107 ? -11.813 -10.711 -15.842 1.00 74.56 107 ARG A O 1
ATOM 851 N N . ALA A 1 108 ? -12.871 -8.750 -16.071 1.00 74.94 108 ALA A N 1
ATOM 852 C CA . ALA A 1 108 ? -13.672 -9.186 -17.208 1.00 74.94 108 ALA A CA 1
ATOM 853 C C . ALA A 1 108 ? -12.848 -9.165 -18.504 1.00 74.94 108 ALA A C 1
ATOM 855 O O . ALA A 1 108 ? -12.107 -8.217 -18.732 1.00 74.94 108 ALA A O 1
ATOM 856 N N . LYS A 1 109 ? -13.039 -10.145 -19.401 1.00 74.56 109 LYS A N 1
ATOM 857 C CA . LYS A 1 109 ? -12.295 -10.222 -20.674 1.00 74.56 109 LYS A CA 1
ATOM 858 C C . LYS A 1 109 ? -12.429 -8.962 -21.537 1.00 74.56 109 LYS A C 1
ATOM 860 O O . LYS A 1 109 ? -11.484 -8.577 -22.202 1.00 74.56 109 LYS A O 1
ATOM 865 N N . GLY A 1 110 ? -13.584 -8.296 -21.541 1.00 75.00 110 GLY A N 1
ATOM 866 C CA . GLY A 1 110 ? -13.736 -7.075 -22.343 1.00 75.00 110 GLY A CA 1
ATOM 867 C C . GLY A 1 110 ? -13.002 -5.850 -21.777 1.00 75.00 110 GLY A C 1
ATOM 868 O O . GLY A 1 110 ? -12.935 -4.844 -22.472 1.00 75.00 110 GLY A O 1
ATOM 869 N N . LEU A 1 111 ? -12.411 -5.921 -20.573 1.00 79.25 111 LEU A N 1
ATOM 870 C CA . LEU A 1 111 ? -11.417 -4.922 -20.157 1.00 79.25 111 LEU A CA 1
ATOM 871 C C . LEU A 1 111 ? -10.157 -4.989 -21.017 1.00 79.25 111 LEU A C 1
ATOM 873 O O . LEU A 1 111 ? -9.487 -3.976 -21.142 1.00 79.25 111 LEU A O 1
ATOM 877 N N . ASP A 1 112 ? -9.864 -6.124 -21.661 1.00 84.00 112 ASP A N 1
ATOM 878 C CA . ASP A 1 112 ? -8.701 -6.276 -22.545 1.00 84.00 112 ASP A CA 1
ATOM 879 C C . ASP A 1 112 ? -8.745 -5.317 -23.752 1.00 84.00 112 ASP A C 1
ATOM 881 O O . ASP A 1 112 ? -7.720 -5.095 -24.385 1.00 84.00 112 ASP A O 1
ATOM 885 N N . ALA A 1 113 ? -9.911 -4.735 -24.066 1.00 83.44 113 ALA A N 1
ATOM 886 C CA . ALA A 1 113 ? -10.051 -3.696 -25.090 1.00 83.44 113 ALA A CA 1
ATOM 887 C C . ALA A 1 113 ? -9.541 -2.311 -24.641 1.00 83.44 113 ALA A C 1
ATOM 889 O O . ALA A 1 113 ? -9.344 -1.439 -25.478 1.00 83.44 113 ALA A O 1
ATOM 890 N N . TRP A 1 114 ? -9.349 -2.105 -23.335 1.00 81.56 114 TRP A N 1
ATOM 891 C CA . TRP A 1 114 ? -8.987 -0.814 -22.730 1.00 81.56 114 TRP A CA 1
ATOM 892 C C . TRP A 1 114 ? -7.731 -0.898 -21.859 1.00 81.56 114 TRP A C 1
ATOM 894 O O . TRP A 1 114 ? -7.045 0.099 -21.665 1.00 81.56 114 TRP A O 1
ATOM 904 N N . LEU A 1 115 ? -7.433 -2.084 -21.326 1.00 82.81 115 LEU A N 1
ATOM 905 C CA . LEU A 1 115 ? -6.333 -2.342 -20.413 1.00 82.81 115 LEU A CA 1
ATOM 906 C C . LEU A 1 115 ? -5.496 -3.513 -20.924 1.00 82.81 115 LEU A C 1
ATOM 908 O O . LEU A 1 115 ? -6.005 -4.616 -21.148 1.00 82.81 115 LEU A O 1
ATOM 912 N N . ARG A 1 116 ? -4.184 -3.297 -21.024 1.00 86.62 116 ARG A N 1
ATOM 913 C CA . ARG A 1 116 ? -3.215 -4.336 -21.391 1.00 86.62 116 ARG A CA 1
ATOM 914 C C . ARG A 1 116 ? -3.349 -5.561 -20.481 1.00 86.62 116 ARG A C 1
ATOM 916 O O . ARG A 1 116 ? -3.642 -5.438 -19.289 1.00 86.62 116 ARG A O 1
ATOM 923 N N . LYS A 1 117 ? -3.183 -6.764 -21.037 1.00 85.50 117 LYS A N 1
ATOM 924 C CA . LYS A 1 117 ? -3.361 -8.018 -20.277 1.00 85.50 117 LYS A CA 1
ATOM 925 C C . LYS A 1 117 ? -2.298 -8.173 -19.198 1.00 85.50 117 LYS A C 1
ATOM 927 O O . LYS A 1 117 ? -2.612 -8.634 -18.107 1.00 85.50 117 LYS A O 1
ATOM 932 N N . GLU A 1 118 ? -1.087 -7.724 -19.504 1.00 85.88 118 GLU A N 1
ATOM 933 C CA . GLU A 1 118 ? 0.082 -7.744 -18.619 1.00 85.88 118 GLU A CA 1
ATOM 934 C C . GLU A 1 118 ? -0.159 -7.017 -17.287 1.00 85.88 118 GLU A C 1
ATOM 936 O O . GLU A 1 118 ? 0.398 -7.413 -16.274 1.00 85.88 118 GLU A O 1
ATOM 941 N N . VAL A 1 119 ? -1.040 -6.010 -17.272 1.00 84.38 119 VAL A N 1
ATOM 942 C CA . VAL A 1 119 ? -1.371 -5.214 -16.075 1.00 84.38 119 VAL A CA 1
ATOM 943 C C . VAL A 1 119 ? -2.255 -5.990 -15.080 1.00 84.38 119 VAL A C 1
ATOM 945 O O . VAL A 1 119 ? -2.426 -5.577 -13.938 1.00 84.38 119 VAL A O 1
ATOM 948 N N . GLY A 1 120 ? -2.835 -7.127 -15.483 1.00 86.38 120 GLY A N 1
ATOM 949 C CA . GLY A 1 120 ? -3.608 -7.975 -14.574 1.00 86.38 120 GLY A CA 1
ATOM 950 C C . GLY A 1 120 ? -4.872 -7.292 -14.036 1.00 86.38 120 GLY A C 1
ATOM 951 O O . GLY A 1 120 ? -5.596 -6.626 -14.784 1.00 86.38 120 GLY A O 1
ATOM 952 N N . VAL A 1 121 ? -5.192 -7.511 -12.761 1.00 84.25 121 VAL A N 1
ATOM 953 C CA . VAL A 1 121 ? -6.300 -6.873 -12.034 1.00 84.25 121 VAL A CA 1
ATOM 954 C C . VAL A 1 121 ? -5.734 -5.738 -11.176 1.00 84.25 121 VAL A C 1
ATOM 956 O O . VAL A 1 121 ? -5.491 -5.909 -9.981 1.00 84.25 121 VAL A O 1
ATOM 959 N N . CYS A 1 122 ? -5.482 -4.600 -11.819 1.00 86.81 122 CYS A N 1
ATOM 960 C CA . CYS A 1 122 ? -4.921 -3.401 -11.198 1.00 86.81 122 CYS A CA 1
ATOM 961 C C . CYS A 1 122 ? -5.986 -2.505 -10.560 1.00 86.81 122 CYS A C 1
ATOM 963 O O . CYS A 1 122 ? -7.183 -2.803 -10.635 1.00 86.81 122 CYS A O 1
ATOM 965 N N . TYR A 1 123 ? -5.552 -1.375 -9.993 1.00 86.62 123 TYR A N 1
ATOM 966 C CA . TYR A 1 123 ? -6.421 -0.344 -9.432 1.00 86.62 123 TYR A CA 1
ATOM 967 C C . TYR A 1 123 ? -7.634 -0.068 -10.324 1.00 86.62 123 TYR A C 1
ATOM 969 O O . TYR A 1 123 ? -7.512 0.084 -11.543 1.00 86.62 123 TYR A O 1
ATOM 977 N N . SER A 1 124 ? -8.818 -0.018 -9.711 1.00 84.75 124 SER A N 1
ATOM 978 C CA . SER A 1 124 ? -10.115 0.182 -10.380 1.00 84.75 124 SER A CA 1
ATOM 979 C C . SER A 1 124 ? -10.550 -0.912 -11.370 1.00 84.75 124 SER A C 1
ATOM 981 O O . SER A 1 124 ? -11.672 -0.863 -11.881 1.00 84.75 124 SER A O 1
ATOM 983 N N . ALA A 1 125 ? -9.746 -1.952 -11.612 1.00 82.12 125 ALA A N 1
ATOM 984 C CA . ALA A 1 125 ? -10.117 -3.073 -12.474 1.00 82.12 125 ALA A CA 1
ATOM 985 C C . ALA A 1 125 ? -11.132 -4.023 -11.825 1.00 82.12 125 ALA A C 1
ATOM 987 O O . ALA A 1 125 ? -11.370 -5.098 -12.361 1.00 82.12 125 ALA A O 1
ATOM 988 N N . ASP A 1 126 ? -11.717 -3.687 -10.678 1.00 78.12 126 ASP A N 1
ATOM 989 C CA . ASP A 1 126 ? -12.883 -4.343 -10.094 1.00 78.12 126 ASP A CA 1
ATOM 990 C C . ASP A 1 126 ? -14.164 -3.500 -10.227 1.00 78.12 126 ASP A C 1
ATOM 992 O O . ASP A 1 126 ? -15.256 -4.018 -9.969 1.00 78.12 126 ASP A O 1
ATOM 996 N N . MET A 1 127 ? -14.073 -2.247 -10.700 1.00 78.62 127 MET A N 1
ATOM 997 C CA . MET A 1 127 ? -15.221 -1.350 -10.863 1.00 78.62 127 MET A CA 1
ATOM 998 C C . MET A 1 127 ? -16.292 -1.933 -11.783 1.00 78.62 127 MET A C 1
ATOM 1000 O O . MET A 1 127 ? -17.473 -1.683 -11.562 1.00 78.62 127 MET A O 1
ATOM 1004 N N . GLN A 1 128 ? -15.944 -2.770 -12.766 1.00 70.69 128 GLN A N 1
ATOM 1005 C CA . GLN A 1 128 ? -16.933 -3.464 -13.603 1.00 70.69 128 GLN A CA 1
ATOM 1006 C C . GLN A 1 128 ? -17.821 -4.450 -12.828 1.00 70.69 128 GLN A C 1
ATOM 1008 O O . GLN A 1 128 ? -18.878 -4.845 -13.324 1.00 70.69 128 GLN A O 1
ATOM 1013 N N . ASN A 1 129 ? -17.412 -4.873 -11.628 1.00 68.56 129 ASN A N 1
ATOM 1014 C CA . ASN A 1 129 ? -18.245 -5.692 -10.749 1.00 68.56 129 ASN A CA 1
ATOM 1015 C C . ASN A 1 129 ? -19.300 -4.842 -10.035 1.00 68.56 129 ASN A C 1
ATOM 1017 O O . ASN A 1 129 ? -20.436 -5.289 -9.871 1.00 68.56 129 ASN A O 1
ATOM 1021 N N . TRP A 1 130 ? -18.931 -3.624 -9.640 1.00 71.88 130 TRP A N 1
ATOM 1022 C CA . TRP A 1 130 ? -19.755 -2.740 -8.817 1.00 71.88 130 TRP A CA 1
ATOM 1023 C C . TRP A 1 130 ? -20.633 -1.802 -9.656 1.00 71.88 130 TRP A C 1
ATOM 1025 O O . TRP A 1 130 ? -21.818 -1.633 -9.376 1.00 71.88 130 TRP A O 1
ATOM 1035 N N . MET A 1 131 ? -20.086 -1.247 -10.737 1.00 68.38 131 MET A N 1
ATOM 1036 C CA . MET A 1 131 ? -20.698 -0.169 -11.508 1.00 68.38 131 MET A CA 1
ATOM 1037 C C . MET A 1 131 ? -21.492 -0.699 -12.707 1.00 68.38 131 MET A C 1
ATOM 1039 O O . MET A 1 131 ? -20.951 -1.284 -13.649 1.00 68.38 131 MET A O 1
ATOM 1043 N N . LEU A 1 132 ? -22.803 -0.428 -12.694 1.00 55.53 132 LEU A N 1
ATOM 1044 C CA . LEU A 1 132 ? -23.777 -0.840 -13.714 1.00 55.53 132 LEU A CA 1
ATOM 1045 C C . LEU A 1 132 ? -23.372 -0.456 -15.146 1.00 55.53 132 LEU A C 1
ATOM 1047 O O . LEU A 1 132 ? -23.560 -1.267 -16.045 1.00 55.53 132 LEU A O 1
ATOM 1051 N N . ARG A 1 133 ? -22.800 0.736 -15.367 1.00 52.59 133 ARG A N 1
ATOM 1052 C CA . ARG A 1 133 ? -22.480 1.244 -16.716 1.00 52.59 133 ARG A CA 1
ATOM 1053 C C . ARG A 1 133 ? -21.243 0.608 -17.355 1.00 52.59 133 ARG A C 1
ATOM 1055 O O . ARG A 1 133 ? -21.243 0.390 -18.563 1.00 52.59 133 ARG A O 1
ATOM 1062 N N . VAL A 1 134 ? -20.221 0.265 -16.570 1.00 53.03 134 VAL A N 1
ATOM 1063 C CA . VAL A 1 134 ? -18.981 -0.343 -17.093 1.00 53.03 134 VAL A CA 1
ATOM 1064 C C . VAL A 1 134 ? -19.245 -1.780 -17.560 1.00 53.03 134 VAL A C 1
ATOM 1066 O O . VAL A 1 134 ? -18.754 -2.206 -18.603 1.00 53.03 134 VAL A O 1
ATOM 1069 N N . GLY A 1 135 ? -20.111 -2.510 -16.849 1.00 49.59 135 GLY A N 1
ATOM 1070 C CA . GLY A 1 135 ? -20.476 -3.888 -17.187 1.00 49.59 135 GLY A CA 1
ATOM 1071 C C . GLY A 1 135 ? -21.398 -4.062 -18.404 1.00 49.59 135 GLY A C 1
ATOM 1072 O O . GLY A 1 135 ? -21.570 -5.193 -18.842 1.00 49.59 135 GLY A O 1
ATOM 1073 N N . VAL A 1 136 ? -22.001 -2.997 -18.949 1.00 48.28 136 VAL A N 1
ATOM 1074 C CA . VAL A 1 136 ? -22.935 -3.094 -20.097 1.00 48.28 136 VAL A CA 1
ATOM 1075 C C . VAL A 1 136 ? -22.199 -3.116 -21.441 1.00 48.28 136 VAL A C 1
ATOM 1077 O O . VAL A 1 136 ? -22.665 -3.763 -22.373 1.00 48.28 136 VAL A O 1
ATOM 1080 N N . ARG A 1 137 ? -21.024 -2.477 -21.546 1.00 51.22 137 ARG A N 1
ATOM 1081 C CA . ARG A 1 137 ? -20.195 -2.502 -22.772 1.00 51.22 137 ARG A CA 1
ATOM 1082 C C . ARG A 1 137 ? -19.313 -3.750 -22.889 1.00 51.22 137 ARG A C 1
ATOM 1084 O O . ARG A 1 137 ? -18.835 -4.073 -23.969 1.00 51.22 137 ARG A O 1
ATOM 1091 N N . ILE A 1 138 ? -19.090 -4.447 -21.780 1.00 53.84 138 ILE A N 1
ATOM 1092 C CA . ILE A 1 138 ? -18.216 -5.616 -21.684 1.00 53.84 138 ILE A CA 1
ATOM 1093 C C . ILE A 1 138 ? -19.113 -6.864 -21.711 1.00 53.84 138 ILE A C 1
ATOM 1095 O O . ILE A 1 138 ? -20.035 -6.970 -20.910 1.00 53.84 138 ILE A O 1
ATOM 1099 N N . LEU A 1 139 ? -18.858 -7.787 -22.648 1.00 51.31 139 LEU A N 1
ATOM 1100 C CA . LEU A 1 139 ? -19.630 -9.010 -22.939 1.00 51.31 139 LEU A CA 1
ATOM 1101 C C . LEU A 1 139 ? -20.486 -9.532 -21.754 1.00 51.31 139 LEU A C 1
ATOM 1103 O O . LEU A 1 139 ? -19.981 -10.098 -20.778 1.00 51.31 139 LEU A O 1
ATOM 1107 N N . VAL A 1 140 ? -21.804 -9.348 -21.868 1.00 55.59 140 VAL A N 1
ATOM 1108 C CA . VAL A 1 140 ? -22.789 -9.418 -20.770 1.00 55.59 140 VAL A CA 1
ATOM 1109 C C . VAL A 1 140 ? -22.826 -10.777 -20.046 1.00 55.59 140 VAL A C 1
ATOM 1111 O O . VAL A 1 140 ? -23.169 -10.841 -18.865 1.00 55.59 140 VAL A O 1
ATOM 1114 N N . SER A 1 141 ? -22.438 -11.881 -20.691 1.00 57.34 141 SER A N 1
ATOM 1115 C CA . SER A 1 141 ? -22.602 -13.234 -20.134 1.00 57.34 141 SER A CA 1
ATOM 1116 C C . SER A 1 141 ? -21.603 -13.592 -19.021 1.00 57.34 141 SER A C 1
ATOM 1118 O O . SER A 1 141 ? -22.011 -14.115 -17.979 1.00 57.34 141 SER A O 1
ATOM 1120 N N . GLN A 1 142 ? -20.309 -13.289 -19.187 1.00 58.09 142 GLN A N 1
ATOM 1121 C CA . GLN A 1 142 ? -19.273 -13.617 -18.192 1.00 58.09 142 GLN A CA 1
ATOM 1122 C C . GLN A 1 142 ? -19.394 -12.748 -16.939 1.00 58.09 142 GLN A C 1
ATOM 1124 O O . GLN A 1 142 ? -19.293 -13.249 -15.814 1.00 58.09 142 GLN A O 1
ATOM 1129 N N . ILE A 1 143 ? -19.670 -11.456 -17.135 1.00 59.94 143 ILE A N 1
ATOM 1130 C CA . ILE A 1 143 ? -19.877 -10.512 -16.038 1.00 59.94 143 ILE A CA 1
ATOM 1131 C C . ILE A 1 143 ? -21.107 -10.908 -15.237 1.00 59.94 143 ILE A C 1
ATOM 1133 O O . ILE A 1 143 ? -21.013 -10.977 -14.018 1.00 59.94 143 ILE A O 1
ATOM 1137 N N . ARG A 1 144 ? -22.237 -11.245 -15.876 1.00 62.31 144 ARG A N 1
ATOM 1138 C CA . ARG A 1 144 ? -23.514 -11.467 -15.176 1.00 62.31 144 ARG A CA 1
ATOM 1139 C C . ARG A 1 144 ? -23.417 -12.470 -14.024 1.00 62.31 144 ARG A C 1
ATOM 1141 O O . ARG A 1 144 ? -23.979 -12.207 -12.965 1.00 62.31 144 ARG A O 1
ATOM 1148 N N . ARG A 1 145 ? -22.683 -13.583 -14.168 1.00 63.09 145 ARG A N 1
ATOM 1149 C CA . ARG A 1 145 ? -22.547 -14.589 -13.092 1.00 63.09 145 ARG A CA 1
ATOM 1150 C C . ARG A 1 145 ? -21.657 -14.110 -11.941 1.00 63.09 145 ARG A C 1
ATOM 1152 O O . ARG A 1 145 ? -22.045 -14.237 -10.781 1.00 63.09 145 ARG A O 1
ATOM 1159 N N . LYS A 1 146 ? -20.465 -13.586 -12.247 1.00 64.19 146 LYS A N 1
ATOM 1160 C CA . LYS A 1 146 ? -19.511 -13.105 -11.229 1.00 64.19 146 LYS A CA 1
ATOM 1161 C C . LYS A 1 146 ? -20.050 -11.864 -10.519 1.00 64.19 146 LYS A C 1
ATOM 1163 O O . LYS A 1 146 ? -20.039 -11.810 -9.295 1.00 64.19 146 LYS A O 1
ATOM 1168 N N . ARG A 1 147 ? -20.655 -10.959 -11.282 1.00 64.50 147 ARG A N 1
ATOM 1169 C CA . ARG A 1 147 ? -21.362 -9.779 -10.797 1.00 64.50 147 ARG A CA 1
ATOM 1170 C C . ARG A 1 147 ? -22.553 -10.128 -9.923 1.00 64.50 147 ARG A C 1
ATOM 1172 O O . ARG A 1 147 ? -22.648 -9.577 -8.840 1.00 64.50 147 ARG A O 1
ATOM 1179 N N . LYS A 1 148 ? -23.415 -11.075 -10.320 1.00 66.81 148 LYS A N 1
ATOM 1180 C CA . LYS A 1 148 ? -24.512 -11.541 -9.453 1.00 66.81 148 LYS A CA 1
ATOM 1181 C C . LYS A 1 148 ? -23.976 -12.009 -8.100 1.00 66.81 148 LYS A C 1
ATOM 1183 O O . LYS A 1 148 ? -24.548 -11.678 -7.077 1.00 66.81 148 LYS A O 1
ATOM 1188 N N . ARG A 1 149 ? -22.842 -12.717 -8.071 1.00 63.84 149 ARG A N 1
ATOM 1189 C CA . ARG A 1 149 ? -22.219 -13.141 -6.810 1.00 63.84 149 ARG A CA 1
ATOM 1190 C C . ARG A 1 149 ? -21.708 -11.963 -5.970 1.00 63.84 149 ARG A C 1
ATOM 1192 O O . ARG A 1 149 ? -21.989 -11.935 -4.777 1.00 63.84 149 ARG A O 1
ATOM 1199 N N . SER A 1 150 ? -20.987 -11.011 -6.565 1.00 63.34 150 SER A N 1
ATOM 1200 C CA . SER A 1 150 ? -20.481 -9.825 -5.851 1.00 63.34 150 SER A CA 1
ATOM 1201 C C . SER A 1 150 ? -21.606 -8.902 -5.375 1.00 63.34 150 SER A C 1
ATOM 1203 O O . SER A 1 150 ? -21.580 -8.447 -4.238 1.00 63.34 150 SER A O 1
ATOM 1205 N N . LEU A 1 151 ? -22.626 -8.682 -6.208 1.00 66.94 151 LEU A N 1
ATOM 1206 C CA . LEU A 1 151 ? -23.807 -7.898 -5.852 1.00 66.94 151 LEU A CA 1
ATOM 1207 C C . LEU A 1 151 ? -24.625 -8.581 -4.764 1.00 66.94 151 LEU A C 1
ATOM 1209 O O . LEU A 1 151 ? -24.992 -7.909 -3.819 1.00 66.94 151 LEU A O 1
ATOM 1213 N N . ASN A 1 152 ? -24.823 -9.901 -4.817 1.00 66.44 152 ASN A N 1
ATOM 1214 C CA . ASN A 1 152 ? -25.498 -10.620 -3.734 1.00 66.44 152 ASN A CA 1
ATOM 1215 C C . ASN A 1 152 ? -24.732 -10.495 -2.404 1.00 66.44 152 ASN A C 1
ATOM 1217 O O . ASN A 1 152 ? -25.346 -10.406 -1.347 1.00 66.44 152 ASN A O 1
ATOM 1221 N N . LEU A 1 153 ? -23.393 -10.509 -2.429 1.00 63.88 153 LEU A N 1
ATOM 1222 C CA . LEU A 1 153 ? -22.578 -10.278 -1.230 1.00 63.88 153 LEU A CA 1
ATOM 1223 C C . LEU A 1 153 ? -22.769 -8.855 -0.690 1.00 63.88 153 LEU A C 1
ATOM 1225 O O . LEU A 1 153 ? -22.962 -8.690 0.512 1.00 63.88 153 LEU A O 1
ATOM 1229 N N . LEU A 1 154 ? -22.747 -7.849 -1.566 1.00 66.38 154 LEU A N 1
ATOM 1230 C CA . LEU A 1 154 ? -22.970 -6.454 -1.188 1.00 66.38 154 LEU A CA 1
ATOM 1231 C C . LEU A 1 154 ? -24.399 -6.219 -0.687 1.00 66.38 154 LEU A C 1
ATOM 1233 O O . LEU A 1 154 ? -24.583 -5.593 0.344 1.00 66.38 154 LEU A O 1
ATOM 1237 N N . GLU A 1 155 ? -25.400 -6.775 -1.361 1.00 65.06 155 GLU A N 1
ATOM 1238 C CA . GLU A 1 155 ? -26.809 -6.701 -0.979 1.00 65.06 155 GLU A CA 1
ATOM 1239 C C . GLU A 1 155 ? -27.039 -7.356 0.384 1.00 65.06 155 GLU A C 1
ATOM 1241 O O . GLU A 1 155 ? -27.646 -6.755 1.264 1.00 65.06 155 GLU A O 1
ATOM 1246 N N . ASN A 1 156 ? -26.482 -8.549 0.614 1.00 63.88 156 ASN A N 1
ATOM 1247 C CA . ASN A 1 156 ? -26.550 -9.193 1.925 1.00 63.88 156 ASN A CA 1
ATOM 1248 C C . ASN A 1 156 ? -25.880 -8.346 3.014 1.00 63.88 156 ASN A C 1
ATOM 1250 O O . ASN A 1 156 ? -26.414 -8.261 4.118 1.00 63.88 156 ASN A O 1
ATOM 1254 N N . PHE A 1 157 ? -24.751 -7.700 2.706 1.00 61.19 157 PHE A N 1
ATOM 1255 C CA . PHE A 1 157 ? -24.085 -6.782 3.627 1.00 61.19 157 PHE A CA 1
ATOM 1256 C C . PHE A 1 157 ? -24.947 -5.544 3.930 1.00 61.19 157 PHE A C 1
ATOM 1258 O O . PHE A 1 157 ? -25.179 -5.241 5.098 1.00 61.19 157 PHE A O 1
ATOM 1265 N N . CYS A 1 158 ? -25.476 -4.870 2.904 1.00 64.06 158 CYS A N 1
ATOM 1266 C CA . CYS A 1 158 ? -26.339 -3.693 3.045 1.00 64.06 158 CYS A CA 1
ATOM 1267 C C . CYS A 1 158 ? -27.638 -4.002 3.800 1.00 64.06 158 CYS A C 1
ATOM 1269 O O . CYS A 1 158 ? -28.111 -3.176 4.572 1.00 64.06 158 CYS A O 1
ATOM 1271 N N . MET A 1 159 ? -28.185 -5.206 3.627 1.00 61.00 159 MET A N 1
ATOM 1272 C CA . MET A 1 159 ? -29.405 -5.658 4.301 1.00 61.00 159 MET A CA 1
ATOM 1273 C C . MET A 1 159 ? -29.139 -6.262 5.692 1.00 61.00 159 MET A C 1
ATOM 1275 O O . MET A 1 159 ? -30.037 -6.872 6.270 1.00 61.00 159 MET A O 1
ATOM 1279 N N . VAL A 1 160 ? -27.911 -6.141 6.224 1.00 57.12 160 VAL A N 1
ATOM 1280 C CA . VAL A 1 160 ? -27.485 -6.662 7.543 1.00 57.12 160 VAL A CA 1
ATOM 1281 C C . VAL A 1 160 ? -27.744 -8.172 7.694 1.00 57.12 160 VAL A C 1
ATOM 1283 O O . VAL A 1 160 ? -27.876 -8.717 8.791 1.00 57.12 160 VAL A O 1
ATOM 1286 N N . LYS A 1 161 ? -27.798 -8.899 6.576 1.00 51.03 161 LYS A N 1
ATOM 1287 C CA . LYS A 1 161 ? -27.914 -10.355 6.582 1.00 51.03 161 LYS A CA 1
ATOM 1288 C C . LYS A 1 161 ? -26.543 -10.947 6.889 1.00 51.03 161 LYS A C 1
ATOM 1290 O O . LYS A 1 161 ? -25.510 -10.457 6.430 1.00 51.03 161 LYS A O 1
ATOM 1295 N N . ARG A 1 162 ? -26.516 -12.037 7.663 1.00 47.50 162 ARG A N 1
ATOM 1296 C CA . ARG A 1 162 ? -25.279 -12.781 7.939 1.00 47.50 162 ARG A CA 1
ATOM 1297 C C . ARG A 1 162 ? -24.635 -13.177 6.607 1.00 47.50 162 ARG A C 1
ATOM 1299 O O . ARG A 1 162 ? -25.234 -13.916 5.830 1.00 47.50 162 ARG A O 1
ATOM 1306 N N . LEU A 1 163 ? -23.413 -12.708 6.353 1.00 51.31 163 LEU A N 1
ATOM 1307 C CA . LEU A 1 163 ? -22.643 -13.134 5.186 1.00 51.31 163 LEU A CA 1
ATOM 1308 C C . LEU A 1 163 ? -22.256 -14.610 5.366 1.00 51.31 163 LEU A C 1
ATOM 1310 O O . LEU A 1 163 ? -21.458 -14.950 6.240 1.00 51.31 163 LEU A O 1
ATOM 1314 N N . ILE A 1 164 ? -22.853 -15.495 4.565 1.00 44.22 164 ILE A N 1
ATOM 1315 C CA . ILE A 1 164 ? -22.555 -16.932 4.535 1.00 44.22 164 ILE A CA 1
ATOM 1316 C C . ILE A 1 164 ? -21.836 -17.255 3.218 1.00 44.22 164 ILE A C 1
ATOM 1318 O O . ILE A 1 164 ? -22.375 -17.016 2.142 1.00 44.22 164 ILE A O 1
ATOM 1322 N N . GLY A 1 165 ? -20.642 -17.852 3.320 1.00 40.91 165 GLY A N 1
ATOM 1323 C CA . GLY A 1 165 ? -20.017 -18.649 2.259 1.00 40.91 165 GLY A CA 1
ATOM 1324 C C . GLY A 1 165 ? -19.198 -17.910 1.188 1.00 40.91 165 GLY A C 1
ATOM 1325 O O . GLY A 1 165 ? -19.736 -17.246 0.305 1.00 40.91 165 GLY A O 1
ATOM 1326 N N . ALA A 1 166 ? -17.887 -18.182 1.159 1.00 33.72 166 ALA A N 1
ATOM 1327 C CA . ALA A 1 166 ? -17.102 -18.216 -0.081 1.00 33.72 166 ALA A CA 1
ATOM 1328 C C . ALA A 1 166 ? -15.854 -19.122 0.014 1.00 33.72 166 ALA A C 1
ATOM 1330 O O . ALA A 1 166 ? -14.798 -18.774 -0.500 1.00 33.72 166 ALA A O 1
ATOM 1331 N N . THR A 1 167 ? -15.956 -20.311 0.610 1.00 34.50 167 THR A N 1
ATOM 1332 C CA . THR A 1 167 ? -14.986 -21.389 0.362 1.00 34.50 167 THR A CA 1
ATOM 1333 C C . THR A 1 167 ? -15.503 -22.242 -0.795 1.00 34.50 167 THR A C 1
ATOM 1335 O O . THR A 1 167 ? -16.458 -22.997 -0.672 1.00 34.50 167 THR A O 1
ATOM 1338 N N . SER A 1 168 ? -14.910 -22.066 -1.974 1.00 26.67 168 SER A N 1
ATOM 1339 C CA . SER A 1 168 ? -15.156 -22.909 -3.147 1.00 26.67 168 SER A CA 1
ATOM 1340 C C . SER A 1 168 ? -13.840 -23.081 -3.884 1.00 26.67 168 SER A C 1
ATOM 1342 O O . SER A 1 168 ? -13.206 -22.081 -4.237 1.00 26.67 168 SER A O 1
ATOM 1344 N N . ARG A 1 169 ? -13.471 -24.346 -4.120 1.00 27.47 169 ARG A N 1
ATOM 1345 C CA . ARG A 1 169 ? -12.257 -24.889 -4.766 1.00 27.47 169 ARG A CA 1
ATOM 1346 C C . ARG A 1 169 ? -12.003 -24.415 -6.214 1.00 27.47 169 ARG A C 1
ATOM 1348 O O . ARG A 1 169 ? -11.349 -25.093 -6.992 1.00 27.47 169 ARG A O 1
ATOM 1355 N N . THR A 1 170 ? -12.488 -23.244 -6.604 1.00 27.16 170 THR A N 1
ATOM 1356 C CA . THR A 1 170 ? -12.389 -22.708 -7.965 1.00 27.16 170 THR A CA 1
ATOM 1357 C C . THR A 1 170 ? -12.229 -21.187 -7.935 1.00 27.16 170 THR A C 1
ATOM 1359 O O . THR A 1 170 ? -13.207 -20.456 -8.042 1.00 27.16 170 THR A O 1
ATOM 1362 N N . LYS A 1 171 ? -10.982 -20.706 -7.779 1.00 28.22 171 LYS A N 1
ATOM 1363 C CA . LYS A 1 171 ? -10.531 -19.319 -8.068 1.00 28.22 171 LYS A CA 1
ATOM 1364 C C . LYS A 1 171 ? -11.594 -18.243 -7.739 1.00 28.22 171 LYS A C 1
ATOM 1366 O O . LYS A 1 171 ? -12.158 -17.587 -8.623 1.00 28.22 171 LYS A O 1
ATOM 1371 N N . THR A 1 172 ? -11.943 -18.169 -6.453 1.00 31.22 172 THR A N 1
ATOM 1372 C CA . THR A 1 172 ? -13.132 -17.495 -5.907 1.00 31.22 172 THR A CA 1
ATOM 1373 C C . THR A 1 172 ? -12.792 -16.102 -5.364 1.00 31.22 172 THR A C 1
ATOM 1375 O O . THR A 1 172 ? -11.715 -15.901 -4.823 1.00 31.22 172 THR A O 1
ATOM 1378 N N . VAL A 1 173 ? -13.733 -15.157 -5.490 1.00 32.66 173 VAL A N 1
ATOM 1379 C CA . VAL A 1 173 ? -13.755 -13.877 -4.756 1.00 32.66 173 VAL A CA 1
ATOM 1380 C C . VAL A 1 173 ? -13.615 -14.170 -3.264 1.00 32.66 173 VAL A C 1
ATOM 1382 O O . VAL A 1 173 ? -14.498 -14.799 -2.678 1.00 32.66 173 VAL A O 1
ATOM 1385 N N . PHE A 1 174 ? -12.508 -13.753 -2.660 1.00 39.62 174 PHE A N 1
ATOM 1386 C CA . PHE A 1 174 ? -12.264 -13.991 -1.244 1.00 39.62 174 PHE A CA 1
ATOM 1387 C C . PHE A 1 174 ? -13.065 -12.975 -0.444 1.00 39.62 174 PHE A C 1
ATOM 1389 O O . PHE A 1 174 ? -12.920 -11.784 -0.679 1.00 39.62 174 PHE A O 1
ATOM 1396 N N . CYS A 1 175 ? -13.897 -13.436 0.487 1.00 38.00 175 CYS A N 1
ATOM 1397 C CA . CYS A 1 175 ? -14.491 -12.608 1.532 1.00 38.00 175 CYS A CA 1
ATOM 1398 C C . CYS A 1 175 ? -14.049 -13.236 2.859 1.00 38.00 175 CYS A C 1
ATOM 1400 O O . CYS A 1 175 ? -14.600 -14.249 3.290 1.00 38.00 175 CYS A O 1
ATOM 1402 N N . GLY A 1 176 ? -12.955 -12.724 3.420 1.00 41.12 176 GLY A N 1
ATOM 1403 C CA . GLY A 1 176 ? -12.367 -13.206 4.663 1.00 41.12 176 GLY A CA 1
ATOM 1404 C C . GLY A 1 176 ? -13.028 -12.517 5.851 1.00 41.12 176 GLY A C 1
ATOM 1405 O O . GLY A 1 176 ? -13.031 -11.289 5.949 1.00 41.12 176 GLY A O 1
ATOM 1406 N N . LEU A 1 177 ? -13.595 -13.315 6.752 1.00 35.12 177 LEU A N 1
ATOM 1407 C CA . LEU A 1 177 ? -14.116 -12.858 8.036 1.00 35.12 177 LEU A CA 1
ATOM 1408 C C . LEU A 1 177 ? -12.958 -12.928 9.039 1.00 35.12 177 LEU A C 1
ATOM 1410 O O . LEU A 1 177 ? -12.472 -14.020 9.329 1.00 35.12 177 LEU A O 1
ATOM 1414 N N . ILE A 1 178 ? -12.482 -11.786 9.542 1.00 37.25 178 ILE A N 1
ATOM 1415 C CA . ILE A 1 178 ? -11.462 -11.784 10.599 1.00 37.25 178 ILE A CA 1
ATOM 1416 C C . ILE A 1 178 ? -12.177 -12.106 11.914 1.00 37.25 178 ILE A C 1
ATOM 1418 O O . ILE A 1 178 ? -12.921 -11.288 12.450 1.00 37.25 178 ILE A O 1
ATOM 1422 N N . ARG A 1 179 ? -11.964 -13.312 12.447 1.00 28.31 179 ARG A N 1
ATOM 1423 C CA . ARG A 1 179 ? -12.258 -13.635 13.849 1.00 28.31 179 ARG A CA 1
ATOM 1424 C C . ARG A 1 179 ? -10.928 -13.774 14.586 1.00 28.31 179 ARG A C 1
ATOM 1426 O O . ARG A 1 179 ? -10.084 -14.527 14.125 1.00 28.31 179 ARG A O 1
ATOM 1433 N N . LYS A 1 180 ? -10.769 -13.017 15.684 1.00 29.20 180 LYS A N 1
ATOM 1434 C CA . LYS A 1 180 ? -9.707 -13.119 16.711 1.00 29.20 180 LYS A CA 1
ATOM 1435 C C . LYS A 1 180 ? -8.419 -13.799 16.228 1.00 29.20 180 LYS A C 1
ATOM 1437 O O . LYS A 1 180 ? -8.298 -15.000 16.408 1.00 29.20 180 LYS A O 1
ATOM 1442 N N . GLU A 1 181 ? -7.504 -13.047 15.614 1.00 33.47 181 GLU A N 1
ATOM 14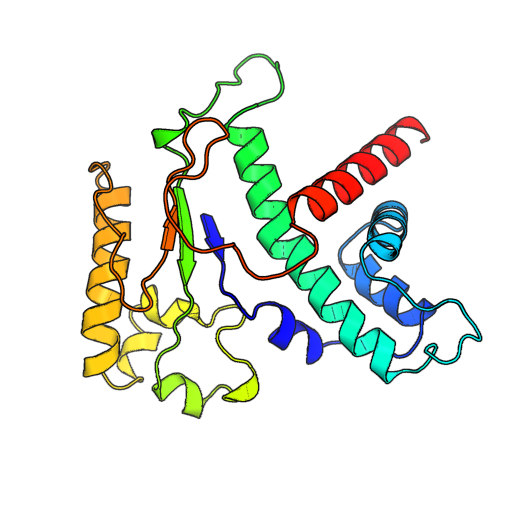43 C CA . GLU A 1 181 ? -6.111 -13.448 15.300 1.00 33.47 181 GLU A CA 1
ATOM 1444 C C . GLU A 1 181 ? -5.872 -14.824 14.634 1.00 33.47 181 GLU A C 1
ATOM 1446 O O . GLU A 1 181 ? -4.733 -15.197 14.376 1.00 33.47 181 GLU A O 1
ATOM 1451 N N . THR A 1 182 ? -6.914 -15.565 14.256 1.00 26.83 182 THR A N 1
ATOM 1452 C CA . THR A 1 182 ? -6.814 -16.899 13.673 1.00 26.83 182 THR A CA 1
ATOM 1453 C C . THR A 1 182 ? -7.574 -16.935 12.362 1.00 26.83 182 THR A C 1
ATOM 1455 O O . THR A 1 182 ? -8.799 -16.874 12.260 1.00 26.83 182 THR A O 1
ATOM 1458 N N . PHE A 1 183 ? -6.753 -16.990 11.326 1.00 34.09 183 PHE A N 1
ATOM 1459 C CA . PHE A 1 183 ? -7.079 -17.106 9.922 1.00 34.09 183 PHE A CA 1
ATOM 1460 C C . PHE A 1 183 ? -7.784 -18.445 9.649 1.00 34.09 183 PHE A C 1
ATOM 1462 O O . PHE A 1 183 ? -7.179 -19.504 9.796 1.00 34.09 183 PHE A O 1
ATOM 1469 N N . ILE A 1 184 ? -9.051 -18.421 9.227 1.00 28.19 184 ILE A N 1
ATOM 1470 C CA . ILE A 1 184 ? -9.767 -19.631 8.791 1.00 28.19 184 ILE A CA 1
ATOM 1471 C C . ILE A 1 184 ? -9.860 -19.630 7.259 1.00 28.19 184 ILE A C 1
ATOM 1473 O O . ILE A 1 184 ? -10.678 -18.915 6.685 1.00 28.19 184 ILE A O 1
ATOM 1477 N N . GLY A 1 185 ? -9.056 -20.480 6.608 1.00 32.84 185 GLY A N 1
ATOM 1478 C CA . GLY A 1 185 ? -9.369 -21.022 5.276 1.00 32.84 185 GLY A CA 1
ATOM 1479 C C . GLY A 1 185 ? -8.657 -20.411 4.061 1.00 32.84 185 GLY A C 1
ATOM 1480 O O . GLY A 1 185 ? -9.238 -19.642 3.303 1.00 32.84 185 GLY A O 1
ATOM 1481 N N . THR A 1 186 ? -7.417 -20.864 3.846 1.00 33.56 186 THR A N 1
ATOM 1482 C CA . THR A 1 186 ? -6.753 -21.197 2.563 1.00 33.56 186 THR A CA 1
ATOM 1483 C C . THR A 1 186 ? -6.976 -20.297 1.335 1.00 33.56 186 THR A C 1
ATOM 1485 O O . THR A 1 186 ? -7.610 -20.682 0.355 1.00 33.56 186 THR A O 1
ATOM 1488 N N . SER A 1 187 ? -6.281 -19.165 1.299 1.00 32.62 187 SER A N 1
ATOM 1489 C CA . SER A 1 187 ? -5.085 -19.064 0.450 1.00 32.62 187 SER A CA 1
ATOM 1490 C C . SER A 1 187 ? -4.113 -18.105 1.132 1.00 32.62 187 SER A C 1
ATOM 1492 O O . SER A 1 187 ? -4.535 -17.089 1.681 1.00 32.62 187 SER A O 1
ATOM 1494 N N . LYS A 1 188 ? -2.831 -18.475 1.178 1.00 36.50 188 LYS A N 1
ATOM 1495 C CA . LYS A 1 188 ? -1.733 -17.598 1.599 1.00 36.50 188 LYS A CA 1
ATOM 1496 C C . LYS A 1 188 ? -1.940 -16.279 0.844 1.00 36.50 188 LYS A C 1
ATOM 1498 O O . LYS A 1 188 ? -2.018 -16.322 -0.382 1.00 36.50 188 LYS A O 1
ATOM 1503 N N . ILE A 1 189 ? -2.140 -15.159 1.547 1.00 42.28 189 ILE A N 1
ATOM 1504 C CA . ILE A 1 189 ? -2.252 -13.836 0.917 1.00 42.28 189 ILE A CA 1
ATOM 1505 C C . ILE A 1 189 ? -0.883 -13.566 0.291 1.00 42.28 189 ILE A C 1
ATOM 1507 O O . ILE A 1 189 ? 0.041 -13.097 0.945 1.00 42.28 189 ILE A O 1
ATOM 1511 N N . LEU A 1 190 ? -0.735 -14.011 -0.950 1.00 37.28 190 LEU A N 1
ATOM 1512 C CA . LEU A 1 190 ? 0.433 -13.832 -1.786 1.00 37.28 190 LEU A CA 1
ATOM 1513 C C . LEU A 1 190 ? 0.332 -12.404 -2.309 1.00 37.28 190 LEU A C 1
ATOM 1515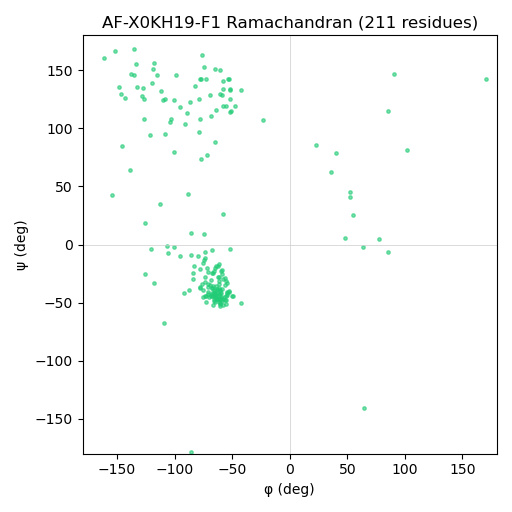 O O . LEU A 1 190 ? -0.506 -12.138 -3.164 1.00 37.28 190 LEU A O 1
ATOM 1519 N N . TYR A 1 191 ? 1.020 -11.476 -1.647 1.00 37.28 191 TYR A N 1
ATOM 1520 C CA . TYR A 1 191 ? 1.972 -10.514 -2.224 1.00 37.28 191 TYR A CA 1
ATOM 1521 C C . TYR A 1 191 ? 2.376 -9.469 -1.163 1.00 37.28 191 TYR A C 1
ATOM 1523 O O . TYR A 1 191 ? 1.540 -9.065 -0.351 1.00 37.28 191 TYR A O 1
ATOM 1531 N N . GLY A 1 192 ? 3.659 -9.078 -1.205 1.00 47.84 192 GLY A N 1
ATOM 1532 C CA . GLY A 1 192 ? 4.299 -8.024 -0.397 1.00 47.84 192 GLY A CA 1
ATOM 1533 C C . GLY A 1 192 ? 4.909 -8.515 0.922 1.00 47.84 192 GLY A C 1
ATOM 1534 O O . GLY A 1 192 ? 4.358 -9.434 1.537 1.00 47.84 192 GLY A O 1
ATOM 1535 N N . LYS A 1 193 ? 6.028 -7.909 1.373 1.00 50.44 193 LYS A N 1
ATOM 1536 C CA . LYS A 1 193 ? 6.422 -7.952 2.799 1.00 50.44 193 LYS A CA 1
ATOM 1537 C C . LYS A 1 193 ? 5.168 -7.500 3.559 1.00 50.44 193 LYS A C 1
ATOM 1539 O O . LYS A 1 193 ? 4.580 -6.471 3.225 1.00 50.44 193 LYS A O 1
ATOM 1544 N N . GLY A 1 194 ? 4.590 -8.397 4.358 1.00 61.75 194 GLY A N 1
ATOM 1545 C CA . GLY A 1 194 ? 3.169 -8.401 4.675 1.00 61.75 194 GLY A CA 1
ATOM 1546 C C . GLY A 1 194 ? 2.738 -7.028 5.162 1.00 61.75 194 GLY A C 1
ATOM 1547 O O . GLY A 1 194 ? 3.314 -6.555 6.121 1.00 61.75 194 GLY A O 1
ATOM 1548 N N . GLY A 1 195 ? 1.720 -6.399 4.553 1.00 73.44 195 GLY A N 1
ATOM 1549 C CA . GLY A 1 195 ? 1.344 -4.992 4.820 1.00 73.44 195 GLY A CA 1
ATOM 1550 C C . GLY A 1 195 ? 1.130 -4.571 6.289 1.00 73.44 195 GLY A C 1
ATOM 1551 O O . GLY A 1 195 ? 0.864 -3.411 6.559 1.00 73.44 195 GLY A O 1
ATOM 1552 N N . TRP A 1 196 ? 1.215 -5.500 7.243 1.00 78.94 196 TRP A N 1
ATOM 1553 C CA . TRP A 1 196 ? 1.410 -5.215 8.661 1.00 78.94 196 TRP A CA 1
ATOM 1554 C C . TRP A 1 196 ? 2.802 -4.636 8.971 1.00 78.94 196 TRP A C 1
ATOM 1556 O O . TRP A 1 196 ? 2.891 -3.673 9.714 1.00 78.94 196 TRP A O 1
ATOM 1566 N N . GLU A 1 197 ? 3.871 -5.174 8.383 1.00 87.25 197 GLU A N 1
ATOM 1567 C CA . GLU A 1 197 ? 5.242 -4.653 8.474 1.00 87.25 197 GLU A CA 1
ATOM 1568 C C . GLU A 1 197 ? 5.319 -3.226 7.926 1.00 87.25 197 GLU A C 1
ATOM 1570 O O . GLU A 1 197 ? 5.824 -2.336 8.603 1.00 87.25 197 GLU A O 1
ATOM 1575 N N . VAL A 1 198 ? 4.724 -2.998 6.752 1.00 90.81 198 VAL A N 1
ATOM 1576 C CA . VAL A 1 198 ? 4.612 -1.671 6.127 1.00 90.81 198 VAL A CA 1
ATOM 1577 C C . VAL A 1 198 ? 3.830 -0.711 7.024 1.00 90.81 198 VAL A C 1
ATOM 1579 O O . VAL A 1 198 ? 4.327 0.362 7.349 1.00 90.81 198 VAL A O 1
ATOM 1582 N N . TRP A 1 199 ? 2.645 -1.116 7.497 1.00 89.38 199 TRP A N 1
ATOM 1583 C CA . TRP A 1 199 ? 1.846 -0.317 8.432 1.00 89.38 199 TRP A CA 1
ATOM 1584 C C . TRP A 1 199 ? 2.629 0.050 9.699 1.00 89.38 199 TRP A C 1
ATOM 1586 O O . TRP A 1 199 ? 2.658 1.213 10.094 1.00 89.38 199 TRP A O 1
ATOM 1596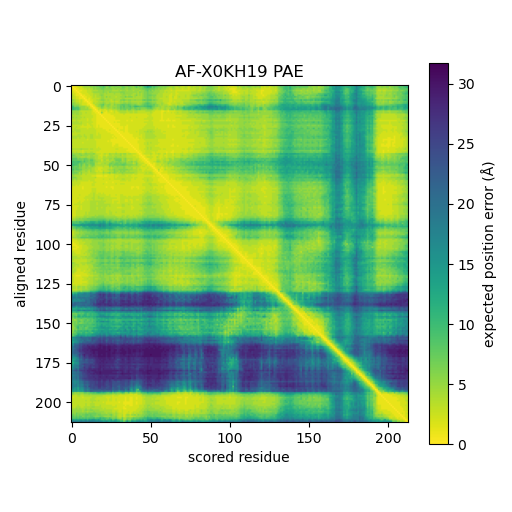 N N . ASN A 1 200 ? 3.297 -0.923 10.320 1.00 90.50 200 ASN A N 1
ATOM 1597 C CA . ASN A 1 200 ? 4.065 -0.696 11.540 1.00 90.50 200 ASN A CA 1
ATOM 1598 C C . ASN A 1 200 ? 5.235 0.257 11.304 1.00 90.50 200 ASN A C 1
ATOM 1600 O O . ASN A 1 200 ? 5.455 1.132 12.139 1.00 90.50 200 ASN A O 1
ATOM 1604 N N . ALA A 1 201 ? 5.956 0.118 10.188 1.00 93.19 201 ALA A N 1
ATOM 1605 C CA . ALA A 1 201 ? 7.046 1.022 9.837 1.00 93.19 201 ALA A CA 1
ATOM 1606 C C . ALA A 1 201 ? 6.537 2.462 9.687 1.00 93.19 201 ALA A C 1
ATOM 1608 O O . ALA A 1 201 ? 7.089 3.370 10.305 1.00 93.19 201 ALA A O 1
ATOM 1609 N N . MET A 1 202 ? 5.427 2.655 8.964 1.00 93.19 202 MET A N 1
ATOM 1610 C CA . MET A 1 202 ? 4.811 3.973 8.774 1.00 93.19 202 MET A CA 1
ATOM 1611 C C . MET A 1 202 ? 4.375 4.602 10.102 1.00 93.19 202 MET A C 1
ATOM 1613 O O . MET A 1 202 ? 4.748 5.735 10.404 1.00 93.19 202 MET A O 1
ATOM 1617 N N . MET A 1 203 ? 3.622 3.863 10.923 1.00 91.44 203 MET A N 1
ATOM 1618 C CA . MET A 1 203 ? 3.104 4.384 12.192 1.00 91.44 203 MET A CA 1
ATOM 1619 C C . MET A 1 203 ? 4.212 4.652 13.211 1.00 91.44 203 MET A C 1
ATOM 1621 O O . MET A 1 203 ? 4.144 5.639 13.942 1.00 91.44 203 MET A O 1
ATOM 1625 N N . THR A 1 204 ? 5.235 3.795 13.257 1.00 93.44 204 THR A N 1
ATOM 1626 C CA . THR A 1 204 ? 6.384 3.979 14.155 1.00 93.44 204 THR A CA 1
ATOM 1627 C C . THR A 1 204 ? 7.169 5.224 13.770 1.00 93.44 204 THR A C 1
ATOM 1629 O O . THR A 1 204 ? 7.420 6.061 14.633 1.00 93.44 204 THR A O 1
ATOM 1632 N N . ALA A 1 205 ? 7.486 5.390 12.483 1.00 94.19 205 ALA A N 1
ATOM 1633 C CA . ALA A 1 205 ? 8.214 6.555 11.992 1.00 94.19 205 ALA A CA 1
ATOM 1634 C C . ALA A 1 205 ? 7.449 7.858 12.246 1.00 94.19 205 ALA A C 1
ATOM 1636 O O . ALA A 1 205 ? 8.026 8.843 12.704 1.00 94.19 205 ALA A O 1
ATOM 1637 N N . GLN A 1 206 ? 6.134 7.855 12.012 1.00 91.25 206 GLN A N 1
ATOM 1638 C CA . GLN A 1 206 ? 5.299 9.024 12.267 1.00 91.25 206 GLN A CA 1
ATOM 1639 C C . GLN A 1 206 ? 5.245 9.374 13.757 1.00 91.25 206 GLN A C 1
ATOM 1641 O O . GLN A 1 206 ? 5.373 10.543 14.110 1.00 91.25 206 GLN A O 1
ATOM 1646 N N . LYS A 1 207 ? 5.098 8.376 14.637 1.00 90.19 207 LYS A N 1
ATOM 1647 C CA . LYS A 1 207 ? 5.114 8.591 16.088 1.00 90.19 207 LYS A CA 1
ATOM 1648 C C . LYS A 1 207 ? 6.451 9.172 16.554 1.00 90.19 207 LYS A C 1
ATOM 1650 O O . LYS A 1 207 ? 6.455 10.176 17.252 1.00 90.19 207 LYS A O 1
ATOM 1655 N N . GLN A 1 208 ? 7.565 8.575 16.132 1.00 91.56 208 GLN A N 1
ATOM 1656 C CA . GLN A 1 208 ? 8.907 9.036 16.496 1.00 91.56 208 GLN A CA 1
ATOM 1657 C C . GLN A 1 208 ? 9.175 10.465 16.020 1.00 91.56 208 GLN A C 1
ATOM 1659 O O . GLN A 1 208 ? 9.768 11.249 16.750 1.00 91.56 208 GLN A O 1
ATOM 1664 N N . HIS A 1 209 ? 8.717 10.816 14.816 1.00 90.00 209 HIS A N 1
ATOM 1665 C CA . HIS A 1 209 ? 8.859 12.173 14.300 1.00 90.00 209 HIS A CA 1
ATOM 1666 C C . HIS A 1 209 ? 8.089 13.198 15.143 1.00 90.00 209 HIS A C 1
ATOM 1668 O O . HIS A 1 209 ? 8.644 14.245 15.450 1.00 90.00 209 HIS A O 1
ATOM 1674 N N . LEU A 1 210 ? 6.856 12.873 15.552 1.00 86.56 210 LEU A N 1
ATOM 1675 C CA . LEU A 1 210 ? 6.030 13.736 16.406 1.00 86.56 210 LEU A CA 1
ATOM 1676 C C . LEU A 1 210 ? 6.574 13.874 17.835 1.00 86.56 210 LEU A C 1
ATOM 1678 O O . LEU A 1 210 ? 6.353 14.893 18.471 1.00 86.56 210 LEU A O 1
ATOM 1682 N N . GLU A 1 211 ? 7.245 12.848 18.360 1.00 88.12 211 GLU A N 1
ATOM 1683 C CA . GLU A 1 211 ? 7.872 12.893 19.690 1.00 88.12 211 GLU A CA 1
ATOM 1684 C C . GLU A 1 211 ? 9.204 13.663 19.692 1.00 88.12 211 GLU A C 1
ATOM 1686 O O . GLU A 1 211 ? 9.653 14.103 20.748 1.00 88.12 211 GLU A O 1
ATOM 1691 N N . ALA A 1 212 ? 9.844 13.809 18.527 1.00 81.50 212 ALA A N 1
ATOM 1692 C CA . ALA A 1 212 ? 11.116 14.510 18.361 1.00 81.50 212 ALA A CA 1
ATOM 1693 C C . ALA A 1 212 ? 10.970 15.988 17.942 1.00 81.50 212 ALA A C 1
ATOM 1695 O O . ALA A 1 212 ? 11.975 16.700 17.914 1.00 81.50 212 ALA A O 1
ATOM 1696 N N . SER A 1 213 ? 9.758 16.425 17.583 1.00 69.75 213 SER A N 1
ATOM 1697 C CA . SER A 1 213 ? 9.405 17.797 17.180 1.00 69.75 213 SER A CA 1
ATOM 1698 C C . SER A 1 213 ? 8.799 18.593 18.327 1.00 69.75 213 SER A C 1
ATOM 1700 O O . SER A 1 213 ? 9.171 19.775 18.479 1.00 69.75 213 SER A O 1
#

Foldseek 3Di:
DEEEDLALLVVLVPQQFFAPVSLQVVVCVPAPNLLSVLLCVQQVNDDPPDPQGGGVNSSVRSSQLCSLQVPQLVLVVVLCCLQPPPPDPPDDRDDLQLDKYWYDQDAAPQCVVVDPVVSGCHPCSCVCLVDPVNVVVGDVPVSVVLSVVVVVQVVCSVVVHRRDDDDDPPNTTDIWRDDDPDGPDDDDSDDGPRSNSSNCSNVVSVVVVVVVD

Nearest PDB structures (foldseek):
  8ftk-assembly1_A  TM=2.742E-01  e=9.232E+00  Thermochaetoides thermophila DSM 1495

pLDDT: mean 74.08, std 19.55, range [26.67, 94.62]

Solvent-accessible surface area (backbone atoms only — not comparable to full-atom values): 12443 Å² total; per-residue (Å²): 92,72,52,49,79,27,40,28,53,56,44,50,76,51,82,58,22,55,39,74,68,44,38,48,56,57,47,48,77,79,36,60,67,60,31,51,63,47,46,41,80,73,63,74,63,65,53,90,89,40,100,61,58,42,37,72,48,31,27,67,46,49,14,52,53,52,34,39,49,65,49,52,6,45,54,48,50,52,52,45,42,43,58,56,50,72,98,48,94,93,64,74,64,47,60,47,93,76,50,55,38,33,40,43,86,56,60,62,77,55,46,58,81,81,40,66,72,92,42,65,26,21,73,74,44,53,43,54,55,74,39,74,74,60,35,68,81,26,65,58,71,71,48,50,60,58,27,50,52,53,46,50,53,51,50,32,55,76,69,71,40,86,88,75,87,60,91,57,104,61,98,55,63,41,64,50,71,54,48,86,101,53,89,82,80,91,68,82,85,84,70,70,78,52,28,63,60,50,33,48,33,38,55,50,30,52,50,52,52,63,76,75,106

Radius of gyration: 19.58 Å; Cα contacts (8 Å, |Δi|>4): 246; chains: 1; bounding box: 57×43×51 Å

Sequence (213 aa):
MGDVPDEKELYKLVNSPDSLSSLHMQLENYYPRPVCDALFPLYDVPKPGSKDDKPGTYAELYAPIVADAQVPASHRGFAHLLLNPPKVDGTKTMPPGRVHRYRIPWRAKGLDAWLRKEVGVCYSADMQNWMLRVGVRILVSQIRRKRKRSLNLLENFCMVKRLIGATSRTKTVFCGLIRKETFIGTSKILYGKGGWEVWNAMMTAQKQHLEAS